Protein AF-A0A5D2QX11-F1 (afdb_monomer_lite)

Sequence (189 aa):
MTAILERHESENLWARFYNWITSIENRLYIKWFGVLMIPTLLIATFVFIIAFIATTPVDIDGICELIFGSLLYENNTIYGAIIPIFVAIGLHFYPIWEATSADEWLYNGGLYELIVLHFLAEHNILMHMFHTLGIVGILGGSLFSAMFGSVLTSSLIRETTENESTKGGYRFNQEEEIYNIVTTHDYFG

pLDDT: mean 86.27, std 12.75, range [41.53, 97.62]

Radius of gyration: 27.14 Å; chains: 1; bounding box: 48×71×67 Å

Secondary structure (DSSP, 8-state):
--SSSSTTS---HHHHHHHHHT-SSSSS--HHHHHHHHHHHHHHHHHHHHHHHHPPPEE-SSSS-EE--SGGGT--TTT---PPPPTTTTTS---TTTSSSHHHHHHTTHHHHHHH------S-GGG-HHHHHHHHHHHHHHHHHHHHHHHHHHTB---S-TTS-GGGG--TT--S-SB-HHHHHHHH-

InterPro domains:
  IPR000484 Photosynthetic reaction centre, L/M [PF00124] (28-120)
  IPR000484 Photosynthetic reaction centre, L/M [PF00124] (121-179)
  IPR036854 Photosystem II protein D1/D2 superfamily [G3DSA:1.20.85.10] (5-156)
  IPR036854 Photosystem II protein D1/D2 superfamily [SSF81483] (12-188)
  IPR055266 Photosystem II protein D1/D2 [PTHR33149] (1-121)

Organism: Gossypium tomentosum (NCBI:txid34277)

Structure (mmCIF, N/CA/C/O backbone):
data_AF-A0A5D2QX11-F1
#
_entry.id   AF-A0A5D2QX11-F1
#
loop_
_atom_site.group_PDB
_atom_site.id
_atom_site.type_symbol
_atom_site.label_atom_id
_atom_site.label_alt_id
_atom_site.label_comp_id
_atom_site.label_asym_id
_atom_site.label_entity_id
_atom_site.label_seq_id
_atom_site.pdbx_PDB_ins_code
_atom_site.Cartn_x
_atom_site.Cartn_y
_atom_site.Cartn_z
_atom_site.occupancy
_atom_site.B_iso_or_equiv
_atom_site.auth_seq_id
_atom_site.auth_comp_id
_atom_site.auth_asym_id
_atom_site.auth_atom_id
_atom_site.pdbx_PDB_model_num
ATOM 1 N N . MET A 1 1 ? -13.869 -44.653 17.740 1.00 45.69 1 MET A N 1
ATOM 2 C CA . MET A 1 1 ? -12.751 -43.762 17.357 1.00 45.69 1 MET A CA 1
ATOM 3 C C . MET A 1 1 ? -12.101 -44.301 16.081 1.00 45.69 1 MET A C 1
ATOM 5 O O . MET A 1 1 ? -10.960 -44.726 16.119 1.00 45.69 1 MET A O 1
ATOM 9 N N . THR A 1 2 ? -12.852 -44.353 14.974 1.00 46.34 2 THR A N 1
ATOM 10 C CA . THR A 1 2 ? -12.400 -44.981 13.707 1.00 46.34 2 THR A CA 1
ATOM 11 C C . THR A 1 2 ? -13.105 -44.442 12.450 1.00 46.34 2 THR A C 1
ATOM 13 O O . THR A 1 2 ? -12.588 -44.631 11.363 1.00 46.34 2 THR A O 1
ATOM 16 N N . ALA A 1 3 ? -14.218 -43.701 12.557 1.00 48.53 3 ALA A N 1
ATOM 17 C CA . ALA A 1 3 ? -14.965 -43.210 11.386 1.00 48.53 3 ALA A CA 1
ATOM 18 C C . ALA A 1 3 ? -14.475 -41.861 10.803 1.00 48.53 3 ALA A C 1
ATOM 20 O O . ALA A 1 3 ? -14.981 -41.421 9.778 1.00 48.53 3 ALA A O 1
ATOM 21 N N . ILE A 1 4 ? -13.514 -41.185 11.448 1.00 53.06 4 ILE A N 1
ATOM 22 C CA . ILE A 1 4 ? -12.998 -39.872 11.001 1.00 53.06 4 ILE A CA 1
ATOM 23 C C . ILE A 1 4 ? -11.770 -40.029 10.082 1.00 53.06 4 ILE A C 1
ATOM 25 O O . ILE A 1 4 ? -11.484 -39.142 9.287 1.00 53.06 4 ILE A O 1
ATOM 29 N N . LEU A 1 5 ? -11.073 -41.173 10.134 1.00 50.16 5 LEU A N 1
ATOM 30 C CA . LEU A 1 5 ? -9.853 -41.412 9.350 1.00 50.16 5 LEU A CA 1
ATOM 31 C C . LEU A 1 5 ? -10.107 -41.913 7.915 1.00 50.16 5 LEU A C 1
ATOM 33 O O . LEU A 1 5 ? -9.215 -41.791 7.087 1.00 50.16 5 LEU A O 1
ATOM 37 N N . GLU A 1 6 ? -11.302 -42.422 7.589 1.00 47.84 6 GLU A N 1
ATOM 38 C CA . GLU A 1 6 ? -11.594 -42.989 6.254 1.00 47.84 6 GLU A CA 1
ATOM 39 C C . GLU A 1 6 ? -12.180 -41.989 5.241 1.00 47.84 6 GLU A C 1
ATOM 41 O O . GLU A 1 6 ? -12.227 -42.275 4.048 1.00 47.84 6 GLU A O 1
ATOM 46 N N . ARG A 1 7 ? -12.584 -40.781 5.657 1.00 47.72 7 ARG A N 1
ATOM 47 C CA . ARG A 1 7 ? -13.112 -39.745 4.742 1.00 47.72 7 ARG A CA 1
ATOM 48 C C . ARG A 1 7 ? -12.035 -38.746 4.311 1.00 47.72 7 ARG A C 1
ATOM 50 O O . ARG A 1 7 ? -12.299 -37.556 4.193 1.00 47.72 7 ARG A O 1
ATOM 57 N N . HIS A 1 8 ? -10.805 -39.215 4.138 1.00 51.34 8 HIS A N 1
ATOM 58 C CA . HIS A 1 8 ? -9.684 -38.378 3.707 1.00 51.34 8 HIS A CA 1
ATOM 59 C C . HIS A 1 8 ? -9.047 -38.864 2.395 1.00 51.34 8 HIS A C 1
ATOM 61 O O . HIS A 1 8 ? -7.974 -38.388 2.021 1.00 51.34 8 HIS A O 1
ATOM 67 N N . GLU A 1 9 ? -9.723 -39.763 1.668 1.00 57.78 9 GLU A N 1
ATOM 68 C CA . GLU A 1 9 ? -9.314 -40.202 0.334 1.00 57.78 9 GLU A CA 1
ATOM 69 C C . GLU A 1 9 ? -10.324 -39.792 -0.755 1.00 57.78 9 GLU A C 1
ATOM 71 O O . GLU A 1 9 ? -11.507 -40.130 -0.722 1.00 57.78 9 GLU A O 1
ATOM 76 N N . SER A 1 10 ? -9.780 -39.083 -1.754 1.00 63.59 10 SER A N 1
ATOM 77 C CA . SER A 1 10 ? -10.340 -38.638 -3.045 1.00 63.59 10 SER A CA 1
ATOM 78 C C . SER A 1 10 ? -10.948 -37.231 -3.180 1.00 63.59 10 SER A C 1
ATOM 80 O O . SER A 1 10 ? -11.603 -36.951 -4.184 1.00 63.59 10 SER A O 1
ATOM 82 N N . GLU A 1 11 ? -10.649 -36.271 -2.295 1.00 68.94 11 GLU A N 1
ATOM 83 C CA . GLU A 1 11 ? -10.778 -34.870 -2.732 1.00 68.94 11 GLU A CA 1
ATOM 84 C C . GLU A 1 11 ? -9.745 -34.584 -3.833 1.00 68.94 11 GLU A C 1
ATOM 86 O O . GLU A 1 11 ? -8.533 -34.691 -3.622 1.00 68.94 11 GLU A O 1
ATOM 91 N N . ASN A 1 12 ? -10.237 -34.233 -5.025 1.00 90.19 12 ASN A N 1
ATOM 92 C CA . ASN A 1 12 ? -9.409 -33.810 -6.152 1.00 90.19 12 ASN A CA 1
ATOM 93 C C . ASN A 1 12 ? -8.467 -32.667 -5.712 1.00 90.19 12 ASN A C 1
ATOM 95 O O . ASN A 1 12 ? -8.838 -31.834 -4.884 1.00 90.19 12 ASN A O 1
ATOM 99 N N . LEU A 1 13 ? -7.265 -32.587 -6.291 1.00 93.69 13 LEU A N 1
ATOM 100 C CA . LEU A 1 13 ? -6.282 -31.530 -6.010 1.00 93.69 13 LEU A CA 1
ATOM 101 C C . LEU A 1 13 ? -6.898 -30.129 -6.095 1.00 93.69 13 LEU A C 1
ATOM 103 O O . LEU A 1 13 ? -6.601 -29.270 -5.270 1.00 93.69 13 LEU A O 1
ATOM 107 N N . TRP A 1 14 ? -7.808 -29.927 -7.048 1.00 93.00 14 TRP A N 1
ATOM 108 C CA . TRP A 1 14 ? -8.543 -28.676 -7.191 1.00 93.00 14 TRP A CA 1
ATOM 109 C C . TRP A 1 14 ? -9.443 -28.355 -5.990 1.00 93.00 14 TRP A C 1
ATOM 111 O O . TRP A 1 14 ? -9.476 -27.213 -5.545 1.00 93.00 14 TRP A O 1
ATOM 121 N N . ALA A 1 15 ? -10.137 -29.351 -5.431 1.00 93.12 15 ALA A N 1
ATOM 122 C CA . ALA A 1 15 ? -10.987 -29.166 -4.254 1.00 93.12 15 ALA A CA 1
ATOM 123 C C . ALA A 1 15 ? -10.148 -28.804 -3.020 1.00 93.12 15 ALA A C 1
ATOM 125 O O . ALA A 1 15 ? -10.483 -27.873 -2.293 1.00 93.12 15 ALA A O 1
ATOM 126 N N . ARG A 1 16 ? -8.990 -29.455 -2.852 1.00 93.94 16 ARG A N 1
ATOM 127 C CA . ARG A 1 16 ? -8.029 -29.125 -1.789 1.00 93.94 16 ARG A CA 1
ATOM 128 C C . ARG A 1 16 ? -7.485 -27.703 -1.929 1.00 93.94 16 ARG A C 1
ATOM 130 O O . ARG A 1 16 ? -7.410 -26.977 -0.943 1.00 93.94 16 ARG A O 1
ATOM 137 N N . PHE A 1 17 ? -7.132 -27.297 -3.149 1.00 94.12 17 PHE A N 1
ATOM 138 C CA . PHE A 1 17 ? -6.666 -25.943 -3.447 1.00 94.12 17 PHE A CA 1
ATOM 139 C C . PHE A 1 17 ? -7.751 -24.888 -3.196 1.00 94.12 17 PHE A C 1
ATOM 141 O O . PHE A 1 17 ? -7.482 -23.883 -2.543 1.00 94.12 17 PHE A O 1
ATOM 148 N N . TYR A 1 18 ? -8.981 -25.144 -3.651 1.00 94.25 18 TYR A N 1
ATOM 149 C CA . TYR A 1 18 ? -10.143 -24.295 -3.394 1.00 94.25 18 TYR A CA 1
ATOM 150 C C . TYR A 1 18 ? -10.366 -24.100 -1.891 1.00 94.25 18 TYR A C 1
ATOM 152 O O . TYR A 1 18 ? -10.363 -22.964 -1.417 1.00 94.25 18 TYR A O 1
ATOM 160 N N . ASN A 1 19 ? -10.467 -25.207 -1.145 1.00 94.69 19 ASN A N 1
ATOM 161 C CA . ASN A 1 19 ? -10.675 -25.201 0.302 1.00 94.69 19 ASN A CA 1
ATOM 162 C C . ASN A 1 19 ? -9.567 -24.416 1.019 1.00 94.69 19 ASN A C 1
ATOM 164 O O . ASN A 1 19 ? -9.851 -23.630 1.922 1.00 94.69 19 ASN A O 1
ATOM 168 N N . TRP A 1 20 ? -8.315 -24.570 0.579 1.00 95.56 20 TRP A N 1
ATOM 169 C CA . TRP A 1 20 ? -7.178 -23.841 1.135 1.00 95.56 20 TRP A CA 1
ATOM 170 C C . TRP A 1 20 ? -7.239 -22.332 0.858 1.00 95.56 20 TRP A C 1
ATOM 172 O O . TRP A 1 20 ? -7.081 -21.537 1.786 1.00 95.56 20 TRP A O 1
ATOM 182 N N . ILE A 1 21 ? -7.520 -21.917 -0.382 1.00 96.12 21 ILE A N 1
ATOM 183 C CA . ILE A 1 21 ? -7.604 -20.495 -0.756 1.00 96.12 21 ILE A CA 1
ATOM 184 C C . ILE A 1 21 ? -8.730 -19.773 -0.016 1.00 96.12 21 ILE A C 1
ATOM 186 O O . ILE A 1 21 ? -8.574 -18.608 0.358 1.00 96.12 21 ILE A O 1
ATOM 190 N N . THR A 1 22 ? -9.871 -20.436 0.178 1.00 95.94 22 THR A N 1
ATOM 191 C CA . THR A 1 22 ? -11.038 -19.840 0.839 1.00 95.94 22 THR A CA 1
ATOM 192 C C . THR A 1 22 ? -11.048 -20.021 2.357 1.00 95.94 22 THR A C 1
ATOM 194 O O . THR A 1 22 ? -11.992 -19.563 2.998 1.00 95.94 22 THR A O 1
ATOM 197 N N . SER A 1 23 ? -10.030 -20.664 2.939 1.00 96.19 23 SER A N 1
ATOM 198 C CA . SER A 1 23 ? -9.966 -20.919 4.380 1.00 96.19 23 SER A CA 1
ATOM 199 C C . SER A 1 23 ? -9.876 -19.625 5.193 1.00 96.19 23 SER A C 1
ATOM 201 O O . SER A 1 23 ? -9.078 -18.731 4.896 1.00 96.19 23 SER A O 1
ATOM 203 N N . ILE A 1 24 ? -10.684 -19.557 6.252 1.00 95.88 24 ILE A N 1
ATOM 204 C CA . ILE A 1 24 ? -10.668 -18.488 7.262 1.00 95.88 24 ILE A CA 1
ATOM 205 C C . ILE A 1 24 ? -9.619 -18.726 8.357 1.00 95.88 24 ILE A C 1
ATOM 207 O O . ILE A 1 24 ? -9.363 -17.836 9.159 1.00 95.88 24 ILE A O 1
ATOM 211 N N . GLU A 1 25 ? -9.013 -19.914 8.394 1.00 97.06 25 GLU A N 1
ATOM 212 C CA . GLU A 1 25 ? -7.997 -20.285 9.388 1.00 97.06 25 GLU A CA 1
ATOM 213 C C . GLU A 1 25 ? -6.584 -19.860 8.964 1.00 97.06 25 GLU A C 1
ATOM 215 O O . GLU A 1 25 ? -5.638 -19.917 9.751 1.00 97.06 25 GLU A O 1
ATOM 220 N N . ASN A 1 26 ? -6.418 -19.407 7.717 1.00 95.81 26 ASN A N 1
ATOM 221 C CA . ASN A 1 26 ? -5.158 -18.839 7.257 1.00 95.81 26 ASN A CA 1
ATOM 222 C C . ASN A 1 26 ? -4.845 -17.550 8.033 1.00 95.81 26 ASN A C 1
ATOM 224 O O . ASN A 1 26 ? -5.684 -16.657 8.135 1.00 95.81 26 ASN A O 1
ATOM 228 N N . ARG A 1 27 ? -3.597 -17.402 8.502 1.00 96.75 27 ARG A N 1
ATOM 229 C CA . ARG A 1 27 ? -3.134 -16.192 9.215 1.00 96.75 27 ARG A CA 1
ATOM 230 C C . ARG A 1 27 ? -3.338 -14.906 8.407 1.00 96.75 27 ARG A C 1
ATOM 232 O O . ARG A 1 27 ? -3.608 -13.857 8.983 1.00 96.75 27 ARG A O 1
ATOM 239 N N . LEU A 1 28 ? -3.161 -14.992 7.089 1.00 95.00 28 LEU A N 1
ATOM 240 C CA . LEU A 1 28 ? -3.489 -13.942 6.132 1.00 95.00 28 LEU A CA 1
ATOM 241 C C . LEU A 1 28 ? -4.516 -14.507 5.158 1.00 95.00 28 LEU A C 1
ATOM 243 O O . LEU A 1 28 ? -4.283 -15.540 4.529 1.00 95.00 28 LEU A O 1
ATOM 247 N N . TYR A 1 29 ? -5.654 -13.834 5.049 1.00 95.69 29 TYR A N 1
ATOM 248 C CA . TYR A 1 29 ? -6.737 -14.267 4.181 1.00 95.69 29 TYR A CA 1
ATOM 249 C C . TYR A 1 29 ? -6.383 -14.041 2.703 1.00 95.69 29 TYR A C 1
ATOM 251 O O . TYR A 1 29 ? -5.899 -12.971 2.339 1.00 95.69 29 TYR A O 1
ATOM 259 N N . ILE A 1 30 ? -6.627 -15.048 1.856 1.00 94.25 30 ILE A N 1
ATOM 260 C CA . ILE A 1 30 ? -6.238 -15.036 0.435 1.00 94.25 30 ILE A CA 1
ATOM 261 C C . ILE A 1 30 ? -7.471 -14.809 -0.447 1.00 94.25 30 ILE A C 1
ATOM 263 O O . ILE A 1 30 ? -7.643 -13.731 -1.018 1.00 94.25 30 ILE A O 1
ATOM 267 N N . LYS A 1 31 ? -8.359 -15.812 -0.547 1.00 93.69 31 LYS A N 1
ATOM 268 C CA . LYS A 1 31 ? -9.483 -15.851 -1.502 1.00 93.69 31 LYS A CA 1
ATOM 269 C C . LYS A 1 31 ? -9.027 -15.667 -2.962 1.00 93.69 31 LYS A C 1
ATOM 271 O O . LYS A 1 31 ? -7.858 -15.473 -3.273 1.00 93.69 31 LYS A O 1
ATOM 276 N N . TRP A 1 32 ? -9.973 -15.697 -3.895 1.00 92.12 32 TRP A N 1
ATOM 277 C CA . TRP A 1 32 ? -9.703 -15.496 -5.321 1.00 92.12 32 TRP A CA 1
ATOM 278 C C . TRP A 1 32 ? -9.084 -14.136 -5.660 1.00 92.12 32 TRP A C 1
ATOM 280 O O . TRP A 1 32 ? -8.285 -14.057 -6.585 1.00 92.12 32 TRP A O 1
ATOM 290 N N . PHE A 1 33 ? -9.390 -13.083 -4.894 1.00 88.75 33 PHE A N 1
ATOM 291 C CA . PHE A 1 33 ? -8.748 -11.780 -5.085 1.00 88.75 33 PHE A CA 1
ATOM 292 C C . PHE A 1 33 ? -7.258 -11.826 -4.718 1.00 88.75 33 PHE A C 1
ATOM 294 O O . PHE A 1 33 ? -6.428 -11.319 -5.468 1.00 88.75 33 PHE A O 1
ATOM 301 N N . GLY A 1 34 ? -6.902 -12.505 -3.621 1.00 86.50 34 GLY A N 1
ATOM 302 C CA . GLY A 1 34 ? -5.518 -12.675 -3.178 1.00 86.50 34 GLY A CA 1
ATOM 303 C C . GLY A 1 34 ? -4.628 -13.390 -4.192 1.00 86.50 34 GLY A C 1
ATOM 304 O O . GLY A 1 34 ? -3.452 -13.061 -4.289 1.00 86.50 34 GLY A O 1
ATOM 305 N N . VAL A 1 35 ? -5.183 -14.305 -4.997 1.00 91.81 35 VAL A N 1
ATOM 306 C CA . VAL A 1 35 ? -4.435 -15.007 -6.061 1.00 91.81 35 VAL A CA 1
ATOM 307 C C . VAL A 1 35 ? -3.848 -14.034 -7.083 1.00 91.81 35 VAL A C 1
ATOM 309 O O . VAL A 1 35 ? -2.744 -14.262 -7.567 1.00 91.81 35 VAL A O 1
ATOM 312 N N . LEU A 1 36 ? -4.564 -12.950 -7.394 1.00 87.25 36 LEU A N 1
ATOM 313 C CA . LEU A 1 36 ? -4.081 -11.899 -8.290 1.00 87.25 36 LEU A CA 1
ATOM 314 C C . LEU A 1 36 ? -3.330 -10.809 -7.529 1.00 87.25 36 LEU A C 1
ATOM 316 O O . LEU A 1 36 ? -2.259 -10.396 -7.955 1.00 87.25 36 LEU A O 1
ATOM 320 N N . MET A 1 37 ? -3.873 -10.376 -6.392 1.00 86.81 37 MET A N 1
ATOM 321 C CA . MET A 1 37 ? -3.329 -9.279 -5.597 1.00 86.81 37 MET A CA 1
ATOM 322 C C . MET A 1 37 ? -1.922 -9.578 -5.062 1.00 86.81 37 MET A C 1
ATOM 324 O O . MET A 1 37 ? -1.073 -8.696 -5.069 1.00 86.81 37 MET A O 1
ATOM 328 N N . ILE A 1 38 ? -1.655 -10.799 -4.583 1.00 90.38 38 ILE A N 1
ATOM 329 C CA . ILE A 1 38 ? -0.361 -11.127 -3.965 1.00 90.38 38 ILE A CA 1
ATOM 330 C C . ILE A 1 38 ? 0.777 -11.034 -4.996 1.00 90.38 38 ILE A C 1
ATOM 332 O O . ILE A 1 38 ? 1.721 -10.288 -4.738 1.00 90.38 38 ILE A O 1
ATOM 336 N N . PRO A 1 39 ? 0.723 -11.705 -6.167 1.00 91.50 39 PRO A N 1
ATOM 337 C CA . PRO A 1 39 ? 1.775 -11.568 -7.171 1.00 91.50 39 PRO A CA 1
ATOM 338 C C . PRO A 1 39 ? 1.934 -10.137 -7.690 1.00 91.50 39 PRO A C 1
ATOM 340 O O . PRO A 1 39 ? 3.065 -9.675 -7.823 1.00 91.50 39 PRO A O 1
ATOM 343 N N . THR A 1 40 ? 0.835 -9.420 -7.956 1.00 84.31 40 THR A N 1
ATOM 344 C CA . THR A 1 40 ? 0.912 -8.064 -8.523 1.00 84.31 40 THR A CA 1
ATOM 345 C C . THR A 1 40 ? 1.499 -7.063 -7.534 1.00 84.31 40 THR A C 1
ATOM 347 O O . THR A 1 40 ? 2.408 -6.323 -7.902 1.00 84.31 40 THR A O 1
ATOM 350 N N . LEU A 1 41 ? 1.066 -7.080 -6.268 1.00 86.88 41 LEU A N 1
ATOM 351 C CA . LEU A 1 41 ? 1.625 -6.203 -5.236 1.00 86.88 41 LEU A CA 1
ATOM 352 C C . LEU A 1 41 ? 3.077 -6.550 -4.913 1.00 86.88 41 LEU A C 1
ATOM 354 O O . LEU A 1 41 ? 3.873 -5.638 -4.698 1.00 86.88 41 LEU A O 1
ATOM 358 N N . LEU A 1 42 ? 3.444 -7.836 -4.891 1.00 90.56 42 LEU A N 1
ATOM 359 C CA . LEU A 1 42 ? 4.836 -8.235 -4.678 1.00 90.56 42 LEU A CA 1
ATOM 360 C C . LEU A 1 42 ? 5.729 -7.709 -5.799 1.00 90.56 42 LEU A C 1
ATOM 362 O O . LEU A 1 42 ? 6.724 -7.054 -5.505 1.00 90.56 42 LEU A O 1
ATOM 366 N N . ILE A 1 43 ? 5.364 -7.940 -7.063 1.00 88.69 43 ILE A N 1
ATOM 367 C CA . ILE A 1 43 ? 6.142 -7.454 -8.210 1.00 88.69 43 ILE A CA 1
ATOM 368 C C . ILE A 1 43 ? 6.233 -5.925 -8.180 1.00 88.69 43 ILE A C 1
ATOM 370 O O . ILE A 1 43 ? 7.339 -5.397 -8.245 1.00 88.69 43 ILE A O 1
ATOM 374 N N . ALA A 1 44 ? 5.113 -5.218 -7.996 1.00 85.94 44 ALA A N 1
ATOM 375 C CA . ALA A 1 44 ? 5.104 -3.757 -7.916 1.00 85.94 44 ALA A CA 1
ATOM 376 C C . ALA A 1 44 ? 5.998 -3.236 -6.778 1.00 85.94 44 ALA A C 1
ATOM 378 O O . ALA A 1 44 ? 6.772 -2.306 -6.980 1.00 85.94 44 ALA A O 1
ATOM 379 N N . THR A 1 45 ? 5.959 -3.872 -5.603 1.00 89.31 45 THR A N 1
ATOM 380 C CA . THR A 1 45 ? 6.785 -3.487 -4.447 1.00 89.31 45 THR A CA 1
ATOM 381 C C . THR A 1 45 ? 8.269 -3.744 -4.702 1.00 89.31 45 THR A C 1
ATOM 383 O O . THR A 1 45 ? 9.094 -2.873 -4.441 1.00 89.31 45 THR A O 1
ATOM 386 N N . PHE A 1 46 ? 8.632 -4.918 -5.229 1.00 92.19 46 PHE A N 1
ATOM 387 C CA . PHE A 1 46 ? 10.026 -5.241 -5.542 1.00 92.19 46 PHE A CA 1
ATOM 388 C C . PHE A 1 46 ? 10.595 -4.298 -6.597 1.00 92.19 46 PHE A C 1
ATOM 390 O O . PHE A 1 46 ? 11.687 -3.760 -6.414 1.00 92.19 46 PHE A O 1
ATOM 397 N N . VAL A 1 47 ? 9.842 -4.072 -7.673 1.00 89.88 47 VAL A N 1
ATOM 398 C CA . VAL A 1 47 ? 10.260 -3.182 -8.752 1.00 89.88 47 VAL A CA 1
ATOM 399 C C . VAL A 1 47 ? 10.360 -1.742 -8.252 1.00 89.88 47 VAL A C 1
ATOM 401 O O . VAL A 1 47 ? 11.368 -1.099 -8.522 1.00 89.88 47 VAL A O 1
ATOM 404 N N . PHE A 1 48 ? 9.409 -1.268 -7.439 1.00 91.19 48 PHE A N 1
ATOM 405 C CA . PHE A 1 48 ? 9.476 0.054 -6.809 1.00 91.19 48 PHE A CA 1
ATOM 406 C C . PHE A 1 48 ? 10.737 0.227 -5.954 1.00 91.19 48 PHE A C 1
ATOM 408 O O . PHE A 1 48 ? 11.450 1.212 -6.113 1.00 91.19 48 PHE A O 1
ATOM 415 N N . ILE A 1 49 ? 11.047 -0.734 -5.076 1.00 93.81 49 ILE A N 1
ATOM 416 C CA . ILE A 1 49 ? 12.219 -0.656 -4.189 1.00 93.81 49 ILE A CA 1
ATOM 417 C C . ILE A 1 49 ? 13.514 -0.605 -5.004 1.00 93.81 49 ILE A C 1
ATOM 419 O O . ILE A 1 49 ? 14.369 0.242 -4.750 1.00 93.81 49 ILE A O 1
ATOM 423 N N . ILE A 1 50 ? 13.665 -1.495 -5.990 1.00 92.38 50 ILE A N 1
ATOM 424 C CA . ILE A 1 50 ? 14.872 -1.547 -6.826 1.00 92.38 50 ILE A CA 1
ATOM 425 C C . ILE A 1 50 ? 15.000 -0.266 -7.653 1.00 92.38 50 ILE A C 1
ATOM 427 O O . ILE A 1 50 ? 16.076 0.327 -7.688 1.00 92.38 50 ILE A O 1
ATOM 431 N N . ALA A 1 51 ? 13.907 0.189 -8.268 1.00 89.44 51 ALA A N 1
ATOM 432 C CA . ALA A 1 51 ? 13.880 1.407 -9.065 1.00 89.44 51 ALA A CA 1
ATOM 433 C C . ALA A 1 51 ? 14.258 2.635 -8.227 1.00 89.44 51 ALA A C 1
ATOM 435 O O . ALA A 1 51 ? 15.146 3.394 -8.604 1.00 89.44 51 ALA A O 1
ATOM 436 N N . PHE A 1 52 ? 13.649 2.792 -7.052 1.00 93.62 52 PHE A N 1
ATOM 437 C CA . PHE A 1 52 ? 13.914 3.915 -6.156 1.00 93.62 52 PHE A CA 1
ATOM 438 C C . PHE A 1 52 ? 15.375 3.965 -5.688 1.00 93.62 52 PHE A C 1
ATOM 440 O O . PHE A 1 52 ? 15.948 5.040 -5.521 1.00 93.62 52 PHE A O 1
ATOM 447 N N . ILE A 1 53 ? 16.009 2.805 -5.495 1.00 95.00 53 ILE A N 1
ATOM 448 C CA . ILE A 1 53 ? 17.409 2.735 -5.069 1.00 95.00 53 ILE A CA 1
ATOM 449 C C . ILE A 1 53 ? 18.361 2.949 -6.247 1.00 95.00 53 ILE A C 1
ATOM 451 O O . ILE A 1 53 ? 19.314 3.711 -6.111 1.00 95.00 53 ILE A O 1
ATOM 455 N N . ALA A 1 54 ? 18.125 2.280 -7.377 1.00 92.69 54 ALA A N 1
ATOM 456 C CA . ALA A 1 54 ? 19.159 2.038 -8.381 1.00 92.69 54 ALA A CA 1
ATOM 457 C C . ALA A 1 54 ? 18.741 2.285 -9.839 1.00 92.69 54 ALA A C 1
ATOM 459 O O . ALA A 1 54 ? 19.510 1.938 -10.733 1.00 92.69 54 ALA A O 1
ATOM 460 N N . THR A 1 55 ? 17.562 2.856 -10.117 1.00 88.31 55 THR A N 1
ATOM 461 C CA . THR A 1 55 ? 17.194 3.135 -11.515 1.00 88.31 55 THR A CA 1
ATOM 462 C C . THR A 1 55 ? 18.164 4.118 -12.154 1.00 88.31 55 THR A C 1
ATOM 464 O O . THR A 1 55 ? 18.623 5.058 -11.494 1.00 88.31 55 THR A O 1
ATOM 467 N N . THR A 1 56 ? 18.442 3.901 -13.439 1.00 88.88 56 THR A N 1
ATOM 468 C CA . THR A 1 56 ? 19.161 4.842 -14.296 1.00 88.88 56 THR A CA 1
ATOM 469 C C . THR A 1 56 ? 18.366 6.137 -14.463 1.00 88.88 56 THR A C 1
ATOM 471 O O . THR A 1 56 ? 17.152 6.146 -14.234 1.00 88.88 56 THR A O 1
ATOM 474 N N . PRO A 1 57 ? 19.023 7.234 -14.870 1.00 89.81 57 PRO A N 1
ATOM 475 C CA . PRO A 1 57 ? 18.333 8.467 -15.214 1.00 89.81 57 PRO A CA 1
ATOM 476 C C . PRO A 1 57 ? 17.396 8.233 -16.402 1.00 89.81 57 PRO A C 1
ATOM 478 O O . PRO A 1 57 ? 17.714 7.437 -17.289 1.00 89.81 57 PRO A O 1
ATOM 481 N N . VAL A 1 58 ? 16.264 8.927 -16.405 1.00 88.44 58 VAL A N 1
ATOM 482 C CA . VAL A 1 58 ? 15.191 8.767 -17.398 1.00 88.44 58 VAL A CA 1
ATOM 483 C C . VAL A 1 58 ? 15.029 10.072 -18.168 1.00 88.44 58 VAL A C 1
ATOM 485 O O . VAL A 1 58 ? 15.045 11.140 -17.551 1.00 88.44 58 VAL A O 1
ATOM 488 N N . ASP A 1 59 ? 14.880 9.996 -19.490 1.00 86.88 59 ASP A N 1
ATOM 489 C CA . ASP A 1 59 ? 14.409 11.131 -20.294 1.00 86.88 59 ASP A CA 1
ATOM 490 C C . ASP A 1 59 ? 12.882 11.118 -20.239 1.00 86.88 59 ASP A C 1
ATOM 492 O O . ASP A 1 59 ? 12.256 10.157 -20.680 1.00 86.88 59 ASP A O 1
ATOM 496 N N . ILE A 1 60 ? 12.280 12.133 -19.622 1.00 83.56 60 ILE A N 1
ATOM 497 C CA . ILE A 1 60 ? 10.820 12.223 -19.495 1.00 83.56 60 ILE A CA 1
ATOM 498 C C . ILE A 1 60 ? 10.203 12.960 -20.687 1.00 83.56 60 ILE A C 1
ATOM 500 O O . ILE A 1 60 ? 9.157 12.552 -21.182 1.00 83.56 60 ILE A O 1
ATOM 504 N N . ASP A 1 61 ? 10.856 14.008 -21.188 1.00 81.62 61 ASP A N 1
ATOM 505 C CA . ASP A 1 61 ? 10.244 14.977 -22.103 1.00 81.62 61 ASP A CA 1
ATOM 506 C C . ASP A 1 61 ? 10.559 14.713 -23.583 1.00 81.62 61 ASP A C 1
ATOM 508 O O . ASP A 1 61 ? 9.957 15.337 -24.459 1.00 81.62 61 ASP A O 1
ATOM 512 N N . GLY A 1 62 ? 11.479 13.801 -23.914 1.00 79.38 62 GLY A N 1
ATOM 513 C CA . GLY A 1 62 ? 11.828 13.566 -25.324 1.00 79.38 62 GLY A CA 1
ATOM 514 C C . GLY A 1 62 ? 12.758 14.581 -25.927 1.00 79.38 62 GLY A C 1
ATOM 515 O O . GLY A 1 62 ? 12.843 14.688 -27.150 1.00 79.38 62 GLY A O 1
ATOM 516 N N . ILE A 1 63 ? 13.483 15.292 -25.072 1.00 83.25 63 ILE A N 1
ATOM 517 C CA . ILE A 1 63 ? 14.423 16.335 -25.470 1.00 83.25 63 ILE A CA 1
ATOM 518 C C . ILE A 1 63 ? 15.875 15.969 -25.144 1.00 83.25 63 ILE A C 1
ATOM 520 O O . ILE A 1 63 ? 16.750 16.830 -25.232 1.00 83.25 63 ILE A O 1
ATOM 524 N N . CYS A 1 64 ? 16.145 14.698 -24.818 1.00 81.75 64 CYS A N 1
ATOM 525 C CA . CYS A 1 64 ? 17.455 14.182 -24.425 1.00 81.75 64 CYS A CA 1
ATOM 526 C C . CYS A 1 64 ? 17.996 14.814 -23.129 1.00 81.75 64 CYS A C 1
ATOM 528 O O . CYS A 1 64 ? 19.214 14.936 -22.963 1.00 81.75 64 CYS A O 1
ATOM 530 N N . GLU A 1 65 ? 17.111 15.206 -22.209 1.00 85.38 65 GLU A N 1
ATOM 531 C CA . GLU A 1 65 ? 17.472 15.699 -20.878 1.00 85.38 65 GLU A CA 1
ATOM 532 C C . GLU A 1 65 ? 17.151 14.636 -19.825 1.00 85.38 65 GLU A C 1
ATOM 534 O O . GLU A 1 65 ? 16.017 14.186 -19.685 1.00 85.38 65 GLU A O 1
ATOM 539 N N . LEU A 1 66 ? 18.177 14.207 -19.090 1.00 86.38 66 LEU A N 1
ATOM 540 C CA . LEU A 1 66 ? 18.069 13.114 -18.131 1.00 86.38 66 LEU A CA 1
ATOM 541 C C . LEU A 1 66 ? 17.722 13.623 -16.736 1.00 86.38 66 LEU A C 1
ATOM 543 O O . LEU A 1 66 ? 18.445 14.446 -16.171 1.00 86.38 66 LEU A O 1
ATOM 547 N N . ILE A 1 67 ? 16.685 13.040 -16.138 1.00 88.31 67 ILE A N 1
ATOM 548 C CA . ILE A 1 67 ? 16.308 13.298 -14.750 1.00 88.31 67 ILE A CA 1
ATOM 549 C C . ILE A 1 67 ? 16.779 12.145 -13.867 1.00 88.31 67 ILE A C 1
ATOM 551 O O . ILE A 1 67 ? 16.455 10.973 -14.081 1.00 88.31 67 ILE A O 1
ATOM 555 N N . PHE A 1 68 ? 17.546 12.489 -12.836 1.00 91.38 68 PHE A N 1
ATOM 556 C CA . PHE A 1 68 ? 18.026 11.552 -11.828 1.00 91.38 68 PHE A CA 1
ATOM 557 C C . PHE A 1 68 ? 16.958 11.364 -10.753 1.00 91.38 68 PHE A C 1
ATOM 559 O O . PHE A 1 68 ? 16.649 12.300 -10.020 1.00 91.38 68 PHE A O 1
ATOM 566 N N . GLY A 1 69 ? 16.412 10.152 -10.637 1.00 89.00 69 GLY A N 1
ATOM 567 C CA . GLY A 1 69 ? 15.372 9.835 -9.651 1.00 89.00 69 GLY A CA 1
ATOM 568 C C . GLY A 1 69 ? 15.822 8.950 -8.485 1.00 89.00 69 GLY A C 1
ATOM 569 O O . GLY A 1 69 ? 15.208 8.980 -7.422 1.00 89.00 69 GLY A O 1
ATOM 570 N N . SER A 1 70 ? 16.896 8.169 -8.632 1.00 93.88 70 SER A N 1
ATOM 571 C CA . SER A 1 70 ? 17.251 7.144 -7.638 1.00 93.88 70 SER A CA 1
ATOM 572 C C . SER A 1 70 ? 18.257 7.609 -6.583 1.00 93.88 70 SER A C 1
ATOM 574 O O . SER A 1 70 ? 18.966 8.600 -6.768 1.00 93.88 70 SER A O 1
ATOM 576 N N . LEU A 1 71 ? 18.326 6.876 -5.466 1.00 94.31 71 LEU A N 1
ATOM 577 C CA . LEU A 1 71 ? 19.241 7.159 -4.352 1.00 94.31 71 LEU A CA 1
ATOM 578 C C . LEU A 1 71 ? 20.722 7.000 -4.728 1.00 94.31 71 LEU A C 1
ATOM 580 O O . LEU A 1 71 ? 21.562 7.745 -4.228 1.00 94.31 71 LEU A O 1
ATOM 584 N N . LEU A 1 72 ? 21.062 6.040 -5.598 1.00 94.62 72 LEU A N 1
ATOM 585 C CA . LEU A 1 72 ? 22.442 5.857 -6.066 1.00 94.62 72 LEU A CA 1
ATOM 586 C C . LEU A 1 72 ? 22.939 7.029 -6.921 1.00 94.62 72 LEU A C 1
ATOM 588 O O . LEU A 1 72 ? 24.146 7.240 -7.000 1.00 94.62 72 LEU A O 1
ATOM 592 N N . TYR A 1 73 ? 22.027 7.814 -7.497 1.00 92.50 73 TYR A N 1
ATOM 593 C CA . TYR A 1 73 ? 22.336 9.076 -8.169 1.00 92.50 73 TYR A CA 1
ATOM 594 C C . TYR A 1 73 ? 22.148 10.291 -7.246 1.00 92.50 73 TYR A C 1
ATOM 596 O O . TYR A 1 73 ? 21.667 11.336 -7.668 1.00 92.50 73 TYR A O 1
ATOM 604 N N . GLU A 1 74 ? 22.539 10.142 -5.977 1.00 93.19 74 GLU A N 1
ATOM 605 C CA . GLU A 1 74 ? 22.661 11.219 -4.979 1.00 93.19 74 GLU A CA 1
ATOM 606 C C . GLU A 1 74 ? 21.351 11.904 -4.550 1.00 93.19 74 GLU A C 1
ATOM 608 O O . GLU A 1 74 ? 21.373 12.937 -3.876 1.00 93.19 74 GLU A O 1
ATOM 613 N N . ASN A 1 75 ? 20.195 11.302 -4.835 1.00 95.38 75 ASN A N 1
ATOM 614 C CA . ASN A 1 75 ? 18.936 11.754 -4.251 1.00 95.38 75 ASN A CA 1
ATOM 615 C C . ASN A 1 75 ? 18.773 11.280 -2.799 1.00 95.38 75 ASN A C 1
ATOM 617 O O . ASN A 1 75 ? 19.265 10.229 -2.392 1.00 95.38 75 ASN A O 1
ATOM 621 N N . ASN A 1 76 ? 18.019 12.045 -2.007 1.00 94.44 76 ASN A N 1
ATOM 622 C CA . ASN A 1 76 ? 17.570 11.640 -0.670 1.00 94.44 76 ASN A CA 1
ATOM 623 C C . ASN A 1 76 ? 16.107 11.156 -0.707 1.00 94.44 76 ASN A C 1
ATOM 625 O O . ASN A 1 76 ? 15.470 11.190 -1.752 1.00 94.44 76 ASN A O 1
ATOM 629 N N . THR A 1 77 ? 15.532 10.741 0.425 1.00 93.75 77 THR A N 1
ATOM 630 C CA . THR A 1 77 ? 14.146 10.225 0.472 1.00 93.75 77 THR A CA 1
ATOM 631 C C . THR A 1 77 ? 13.076 11.237 0.032 1.00 93.75 77 THR A C 1
ATOM 633 O O . THR A 1 77 ? 11.993 10.821 -0.358 1.00 93.75 77 THR A O 1
ATOM 636 N N . ILE A 1 78 ? 13.351 12.544 0.106 1.00 93.31 78 ILE A N 1
ATOM 637 C CA . ILE A 1 78 ? 12.399 13.599 -0.280 1.00 93.31 78 ILE A CA 1
ATOM 638 C C . ILE A 1 78 ? 12.454 13.858 -1.791 1.00 93.31 78 ILE A C 1
ATOM 640 O O . ILE A 1 78 ? 11.410 14.045 -2.406 1.00 93.31 78 ILE A O 1
ATOM 644 N N . TYR A 1 79 ? 13.656 13.882 -2.377 1.00 90.19 79 TYR A N 1
ATOM 645 C CA . TYR A 1 79 ? 13.859 14.163 -3.806 1.00 90.19 79 TYR A CA 1
ATOM 646 C C . TYR A 1 79 ? 13.884 12.911 -4.686 1.00 90.19 79 TYR A C 1
ATOM 648 O O . TYR A 1 79 ? 13.685 13.010 -5.892 1.00 90.19 79 TYR A O 1
ATOM 656 N N . GLY A 1 80 ? 14.124 11.740 -4.098 1.00 91.44 80 GLY A N 1
ATOM 657 C CA . GLY A 1 80 ? 14.093 10.473 -4.809 1.00 91.44 80 GLY A CA 1
ATOM 658 C C . GLY A 1 80 ? 12.694 10.195 -5.349 1.00 91.44 80 GLY A C 1
ATOM 659 O O . GLY A 1 80 ? 11.698 10.366 -4.645 1.00 91.44 80 GLY A O 1
ATOM 660 N N . ALA A 1 81 ? 12.617 9.757 -6.598 1.00 89.88 81 ALA A N 1
ATOM 661 C CA . ALA A 1 81 ? 11.374 9.458 -7.286 1.00 89.88 81 ALA A CA 1
ATOM 662 C C . ALA A 1 81 ? 11.605 8.435 -8.402 1.00 89.88 81 ALA A C 1
ATOM 664 O O . ALA A 1 81 ? 12.692 8.323 -8.965 1.00 89.88 81 ALA A O 1
ATOM 665 N N . ILE A 1 82 ? 10.551 7.706 -8.759 1.00 89.44 82 ILE A N 1
ATOM 666 C CA . ILE A 1 82 ? 10.527 6.936 -10.003 1.00 89.44 82 ILE A CA 1
ATOM 667 C C . ILE A 1 82 ? 10.005 7.877 -11.081 1.00 89.44 82 ILE A C 1
ATOM 669 O O . ILE A 1 82 ? 8.864 8.334 -11.000 1.00 89.44 82 ILE A O 1
ATOM 673 N N . ILE A 1 83 ? 10.865 8.199 -12.043 1.00 88.31 83 ILE A N 1
ATOM 674 C CA . ILE A 1 83 ? 10.562 9.177 -13.086 1.00 88.31 83 ILE A CA 1
ATOM 675 C C . ILE A 1 83 ? 9.513 8.594 -14.053 1.00 88.31 83 ILE A C 1
ATOM 677 O O . ILE A 1 83 ? 9.662 7.433 -14.445 1.00 88.31 83 ILE A O 1
ATOM 681 N N . PRO A 1 84 ? 8.457 9.358 -14.406 1.00 83.94 84 PRO A N 1
ATOM 682 C CA . PRO A 1 84 ? 7.434 8.948 -15.363 1.00 83.94 84 PRO A CA 1
ATOM 683 C C . PRO A 1 84 ? 7.956 8.531 -16.737 1.00 83.94 84 PRO A C 1
ATOM 685 O O . PRO A 1 84 ? 9.090 8.825 -17.105 1.00 83.94 84 PRO A O 1
ATOM 688 N N . ILE A 1 85 ? 7.090 7.845 -17.487 1.00 79.19 85 ILE A N 1
ATOM 689 C CA . ILE A 1 85 ? 7.399 7.381 -18.838 1.00 79.19 85 ILE A CA 1
ATOM 690 C C . ILE A 1 85 ? 7.607 8.552 -19.803 1.00 79.19 85 ILE A C 1
ATOM 692 O O . ILE A 1 85 ? 6.984 9.607 -19.673 1.00 79.19 85 ILE A O 1
ATOM 696 N N . PHE A 1 86 ? 8.459 8.311 -20.791 1.00 73.31 86 PHE A N 1
ATOM 697 C CA . PHE A 1 86 ? 8.728 9.192 -21.914 1.00 73.31 86 PHE A CA 1
ATOM 698 C C . PHE A 1 86 ? 7.451 9.730 -22.577 1.00 73.31 86 PHE A C 1
ATOM 700 O O . PHE A 1 86 ? 6.621 8.959 -23.068 1.00 73.31 86 PHE A O 1
ATOM 707 N N . VAL A 1 87 ? 7.321 11.054 -22.693 1.00 70.25 87 VAL A N 1
ATOM 708 C CA . VAL A 1 87 ? 6.171 11.725 -23.325 1.00 70.25 87 VAL A CA 1
ATOM 709 C C . VAL A 1 87 ? 5.947 11.249 -24.765 1.00 70.25 87 VAL A C 1
ATOM 711 O O . VAL A 1 87 ? 4.799 11.169 -25.203 1.00 70.25 87 VAL A O 1
ATOM 714 N N . ALA A 1 88 ? 7.001 10.865 -25.498 1.00 68.00 88 ALA A N 1
ATOM 715 C CA . ALA A 1 88 ? 6.847 10.361 -26.865 1.00 68.00 88 ALA A CA 1
ATOM 716 C C . ALA A 1 88 ? 6.294 8.922 -26.946 1.00 68.00 88 ALA A C 1
ATOM 718 O O . ALA A 1 88 ? 5.779 8.542 -27.997 1.00 68.00 88 ALA A O 1
ATOM 719 N N . ILE A 1 89 ? 6.351 8.137 -25.860 1.00 71.88 89 ILE A N 1
ATOM 720 C CA . ILE A 1 89 ? 5.590 6.879 -25.740 1.00 71.88 89 ILE A CA 1
ATOM 721 C C . ILE A 1 89 ? 4.108 7.191 -25.475 1.00 71.88 89 ILE A C 1
ATOM 723 O O . ILE A 1 89 ? 3.219 6.479 -25.945 1.00 71.88 89 ILE A O 1
ATOM 727 N N . GLY A 1 90 ? 3.809 8.300 -24.795 1.00 74.00 90 GLY A N 1
ATOM 728 C CA . GLY A 1 90 ? 2.443 8.772 -24.585 1.00 74.00 90 GLY A CA 1
ATOM 729 C C . GLY A 1 90 ? 1.598 7.764 -23.798 1.00 74.00 90 GLY A C 1
ATOM 730 O O . GLY A 1 90 ? 1.927 7.429 -22.668 1.00 74.00 90 GLY A O 1
ATOM 731 N N . LEU A 1 91 ? 0.491 7.297 -24.390 1.00 75.44 91 LEU A N 1
ATOM 732 C CA . LEU A 1 91 ? -0.407 6.283 -23.805 1.00 75.44 91 LEU A CA 1
ATOM 733 C C . LEU A 1 91 ? -0.207 4.881 -24.408 1.00 75.44 91 LEU A C 1
ATOM 735 O O . LEU A 1 91 ? -1.062 4.007 -24.235 1.00 75.44 91 LEU A O 1
ATOM 739 N N . HIS A 1 92 ? 0.863 4.670 -25.178 1.00 81.06 92 HIS A N 1
ATOM 740 C CA . HIS A 1 92 ? 1.165 3.348 -25.710 1.00 81.06 92 HIS A CA 1
ATOM 741 C C . HIS A 1 92 ? 1.607 2.418 -24.586 1.00 81.06 92 HIS A C 1
ATOM 743 O O . HIS A 1 92 ? 2.382 2.805 -23.721 1.00 81.06 92 HIS A O 1
ATOM 749 N N . PHE A 1 93 ? 1.114 1.182 -24.635 1.00 79.06 93 PHE A N 1
ATOM 750 C CA . PHE A 1 93 ? 1.535 0.151 -23.701 1.00 79.06 93 PHE A CA 1
ATOM 751 C C . PHE A 1 93 ? 2.998 -0.217 -23.975 1.00 79.06 93 PHE A C 1
ATOM 753 O O . PHE A 1 93 ? 3.278 -0.745 -25.053 1.00 79.06 93 PHE A O 1
ATOM 760 N N . TYR A 1 94 ? 3.909 0.045 -23.030 1.00 85.44 94 TYR A N 1
ATOM 761 C CA . TYR A 1 94 ? 5.356 -0.159 -23.195 1.00 85.44 94 TYR A CA 1
ATOM 762 C C . TYR A 1 94 ? 5.923 -1.204 -22.212 1.00 85.44 94 TYR A C 1
ATOM 764 O O . TYR A 1 94 ? 6.684 -0.908 -21.277 1.00 85.44 94 TYR A O 1
ATOM 772 N N . PRO A 1 95 ? 5.561 -2.486 -22.404 1.00 85.69 95 PRO A N 1
ATOM 773 C CA . PRO A 1 95 ? 6.103 -3.575 -21.612 1.00 85.69 95 PRO A CA 1
ATOM 774 C C . PRO A 1 95 ? 7.576 -3.825 -21.953 1.00 85.69 95 PRO A C 1
ATOM 776 O O . PRO A 1 95 ? 8.064 -3.463 -23.019 1.00 85.69 95 PRO A O 1
ATOM 779 N N . ILE A 1 96 ? 8.281 -4.542 -21.075 1.00 87.00 96 ILE A N 1
ATOM 780 C CA . ILE A 1 96 ? 9.720 -4.820 -21.230 1.00 87.00 96 ILE A CA 1
ATOM 781 C C . ILE A 1 96 ? 10.100 -5.469 -22.574 1.00 87.00 96 ILE A C 1
ATOM 783 O O . ILE A 1 96 ? 11.216 -5.287 -23.043 1.00 87.00 96 ILE A O 1
ATOM 787 N N . TRP A 1 97 ? 9.189 -6.221 -23.200 1.00 89.19 97 TRP A N 1
ATOM 788 C CA . TRP A 1 97 ? 9.425 -6.888 -24.487 1.00 89.19 97 TRP A CA 1
ATOM 789 C C . TRP A 1 97 ? 9.183 -6.000 -25.715 1.00 89.19 97 TRP A C 1
ATOM 791 O O . TRP A 1 97 ? 9.408 -6.464 -26.830 1.00 89.19 97 TRP A O 1
ATOM 801 N N . GLU A 1 98 ? 8.714 -4.767 -25.527 1.00 87.31 98 GLU A N 1
ATOM 802 C CA . GLU A 1 98 ? 8.570 -3.785 -26.608 1.00 87.31 98 GLU A CA 1
ATOM 803 C C . GLU A 1 98 ? 9.887 -3.040 -26.876 1.00 87.31 98 GLU A C 1
ATOM 805 O O . GLU A 1 98 ? 10.143 -2.602 -27.994 1.00 87.31 98 GLU A O 1
ATOM 810 N N . ALA A 1 99 ? 10.756 -2.940 -25.866 1.00 87.56 99 ALA A N 1
ATOM 811 C CA . ALA A 1 99 ? 12.079 -2.344 -26.003 1.00 87.56 99 ALA A CA 1
ATOM 812 C C . ALA A 1 99 ? 13.069 -3.302 -26.686 1.00 87.56 99 ALA A C 1
ATOM 814 O O . ALA A 1 99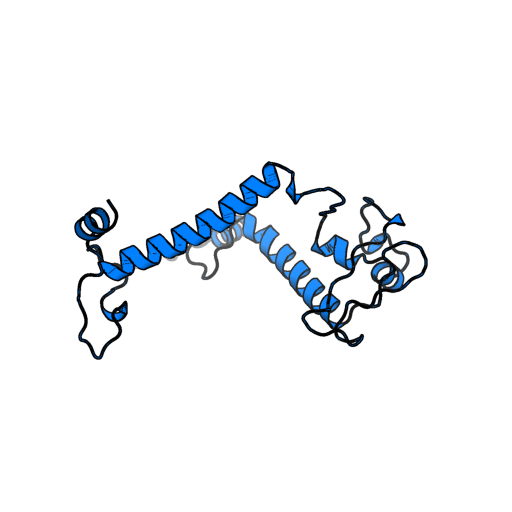 ? 13.023 -4.521 -26.498 1.00 87.56 99 ALA A O 1
ATOM 815 N N . THR A 1 100 ? 14.044 -2.755 -27.416 1.00 89.88 100 THR A N 1
ATOM 816 C CA . THR A 1 100 ? 15.132 -3.548 -28.014 1.00 89.88 100 THR A CA 1
ATOM 817 C C . THR A 1 100 ? 16.140 -4.049 -26.978 1.00 89.88 100 THR A C 1
ATOM 819 O O . THR A 1 100 ? 16.839 -5.035 -27.224 1.00 89.88 100 THR A O 1
ATOM 822 N N . SER A 1 101 ? 16.215 -3.406 -25.808 1.00 92.12 101 SER A N 1
ATOM 823 C CA . SER A 1 101 ? 17.052 -3.829 -24.682 1.00 92.12 101 SER A CA 1
ATOM 824 C C . SER A 1 101 ? 16.487 -3.375 -23.333 1.00 92.12 101 SER A C 1
ATOM 826 O O . SER A 1 101 ? 15.667 -2.461 -23.260 1.00 92.12 101 SER A O 1
ATOM 828 N N . ALA A 1 102 ? 16.967 -3.987 -22.245 1.00 87.31 102 ALA A N 1
ATOM 829 C CA . ALA A 1 102 ? 16.615 -3.559 -20.891 1.00 87.31 102 ALA A CA 1
ATOM 830 C C . ALA A 1 102 ? 17.088 -2.124 -20.593 1.00 87.31 102 ALA A C 1
ATOM 832 O O . ALA A 1 102 ? 16.383 -1.390 -19.909 1.00 87.31 102 ALA A O 1
ATOM 833 N N . ASP A 1 103 ? 18.235 -1.712 -21.142 1.00 88.12 103 ASP A N 1
ATOM 834 C CA . ASP A 1 103 ? 18.777 -0.363 -20.951 1.00 88.12 103 ASP A CA 1
ATOM 835 C C . ASP A 1 103 ? 17.887 0.699 -21.613 1.00 88.12 103 ASP A C 1
ATOM 837 O O . ASP A 1 103 ? 17.590 1.721 -21.000 1.00 88.12 103 ASP A O 1
ATOM 841 N N . GLU A 1 104 ? 17.389 0.434 -22.826 1.00 86.88 104 GLU A N 1
ATOM 842 C CA . GLU A 1 104 ? 16.411 1.304 -23.498 1.00 86.88 104 GLU A CA 1
ATOM 843 C C . GLU A 1 104 ? 15.096 1.384 -22.710 1.00 86.88 104 GLU A C 1
ATOM 845 O O . GLU A 1 104 ? 14.525 2.461 -22.538 1.00 86.88 104 GLU A O 1
ATOM 850 N N . TRP A 1 105 ? 14.613 0.249 -22.201 1.00 88.75 105 TRP A N 1
ATOM 851 C CA . TRP A 1 105 ? 13.382 0.211 -21.413 1.00 88.75 105 TRP A CA 1
ATOM 852 C C . TRP A 1 105 ? 13.484 1.048 -20.130 1.00 88.75 105 TRP A C 1
ATOM 854 O O . TRP A 1 105 ? 12.546 1.771 -19.783 1.00 88.75 105 TRP A O 1
ATOM 864 N N . LEU A 1 106 ? 14.634 0.985 -19.449 1.00 85.25 106 LEU A N 1
ATOM 865 C CA . LEU A 1 106 ? 14.923 1.801 -18.271 1.00 85.25 106 LEU A CA 1
ATOM 866 C C . LEU A 1 106 ? 15.063 3.285 -18.626 1.00 85.25 106 LEU A C 1
ATOM 868 O O . LEU A 1 106 ? 14.475 4.118 -17.942 1.00 85.25 106 LEU A O 1
ATOM 872 N N . TYR A 1 107 ? 15.785 3.608 -19.703 1.00 84.62 107 TYR A N 1
ATOM 873 C CA . TYR A 1 107 ? 15.992 4.979 -20.183 1.00 84.62 107 TYR A CA 1
ATOM 874 C C . TYR A 1 107 ? 14.674 5.700 -20.497 1.00 84.62 107 TYR A C 1
ATOM 876 O O . TYR A 1 107 ? 14.528 6.879 -20.184 1.00 84.62 107 TYR A O 1
ATOM 884 N N . ASN A 1 108 ? 13.700 4.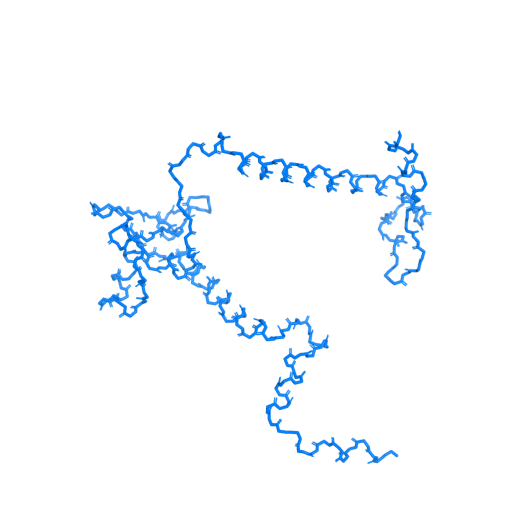973 -21.050 1.00 86.06 108 ASN A N 1
ATOM 885 C CA . ASN A 1 108 ? 12.391 5.507 -21.426 1.00 86.06 108 ASN A CA 1
ATOM 886 C C . ASN A 1 108 ? 11.368 5.533 -20.269 1.00 86.06 108 ASN A C 1
ATOM 888 O O . ASN A 1 108 ? 10.214 5.892 -20.490 1.00 86.06 108 ASN A O 1
ATOM 892 N N . GLY A 1 109 ? 11.742 5.130 -19.048 1.00 82.81 109 GLY A N 1
ATOM 893 C CA . GLY A 1 109 ? 10.848 5.179 -17.883 1.00 82.81 109 GLY A CA 1
ATOM 894 C C . GLY A 1 109 ? 9.829 4.035 -17.802 1.00 82.81 109 GLY A C 1
ATOM 895 O O . GLY A 1 109 ? 8.805 4.163 -17.129 1.00 82.81 109 GLY A O 1
ATOM 896 N N . GLY A 1 110 ? 10.099 2.883 -18.430 1.00 82.81 110 GLY A N 1
ATOM 897 C CA . GLY A 1 110 ? 9.185 1.730 -18.446 1.00 82.81 110 GLY A CA 1
ATOM 898 C C . GLY A 1 110 ? 8.838 1.153 -17.060 1.00 82.81 110 GLY A C 1
ATOM 899 O O . GLY A 1 110 ? 7.775 0.559 -16.870 1.00 82.81 110 GLY A O 1
ATOM 900 N N . LEU A 1 111 ? 9.686 1.392 -16.050 1.00 83.19 111 LEU A N 1
ATOM 901 C CA . LEU A 1 111 ? 9.412 1.040 -14.649 1.00 83.19 111 LEU A CA 1
ATOM 902 C C . LEU A 1 111 ? 8.199 1.786 -14.079 1.00 83.19 111 LEU A C 1
ATOM 904 O O . LEU A 1 111 ? 7.478 1.230 -13.252 1.00 83.19 111 LEU A O 1
ATOM 908 N N . TYR A 1 112 ? 7.962 3.026 -14.508 1.00 83.50 112 TYR A N 1
ATOM 909 C CA . TYR A 1 112 ? 6.830 3.816 -14.037 1.00 83.50 112 TYR A CA 1
ATOM 910 C C . TYR A 1 112 ? 5.502 3.260 -14.547 1.00 83.50 112 TYR A C 1
ATOM 912 O O . TYR A 1 112 ? 4.559 3.124 -13.769 1.00 83.50 112 TYR A O 1
ATOM 920 N N . GLU A 1 113 ? 5.425 2.880 -15.824 1.00 79.38 113 GLU A N 1
ATOM 921 C CA . GLU A 1 113 ? 4.213 2.280 -16.389 1.00 79.38 113 GLU A CA 1
ATOM 922 C C . GLU A 1 113 ? 3.892 0.931 -15.736 1.00 79.38 113 GLU A C 1
ATOM 924 O O . GLU A 1 113 ? 2.734 0.665 -15.411 1.00 79.38 113 GLU A O 1
ATOM 929 N N . LEU A 1 114 ? 4.922 0.123 -15.452 1.00 76.50 114 LEU A N 1
ATOM 930 C CA . LEU A 1 114 ? 4.769 -1.147 -14.741 1.00 76.50 114 LEU A CA 1
ATOM 931 C C . LEU A 1 114 ? 4.174 -0.964 -13.335 1.00 76.50 114 LEU A C 1
ATOM 933 O O . LEU A 1 114 ? 3.450 -1.840 -12.860 1.00 76.50 114 LEU A O 1
ATOM 937 N N . ILE A 1 115 ? 4.472 0.155 -12.670 1.00 75.00 115 ILE A N 1
ATOM 938 C CA . ILE A 1 115 ? 4.026 0.425 -11.299 1.00 75.00 115 ILE A CA 1
ATOM 939 C C . ILE A 1 115 ? 2.681 1.163 -11.261 1.00 75.00 115 ILE A C 1
ATOM 941 O O . ILE A 1 115 ? 1.857 0.851 -10.402 1.00 75.00 115 ILE A O 1
ATOM 945 N N . VAL A 1 116 ? 2.460 2.167 -12.117 1.00 73.06 116 VAL A N 1
ATOM 946 C CA . VAL A 1 116 ? 1.512 3.246 -11.785 1.00 73.06 116 VAL A CA 1
ATOM 947 C C . VAL A 1 116 ? 0.225 3.268 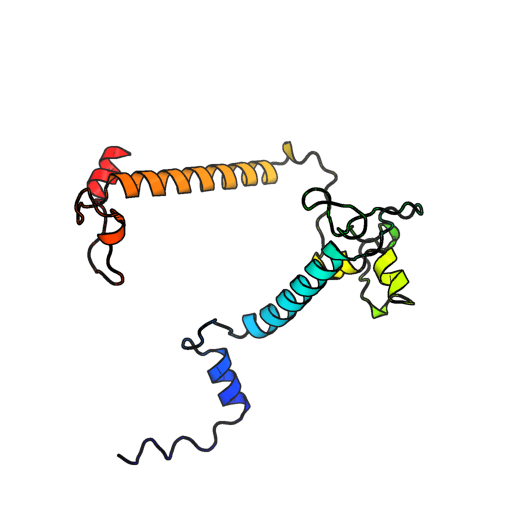-12.600 1.00 73.06 116 VAL A C 1
ATOM 949 O O . VAL A 1 116 ? -0.794 3.596 -12.011 1.00 73.06 116 VAL A O 1
ATOM 952 N N . LEU A 1 117 ? 0.205 2.956 -13.899 1.00 57.19 117 LEU A N 1
ATOM 953 C CA . LEU A 1 117 ? -0.973 3.203 -14.758 1.00 57.19 117 LEU A CA 1
ATOM 954 C C . LEU A 1 117 ? -1.783 4.478 -14.373 1.00 57.19 117 LEU A C 1
ATOM 956 O O . LEU A 1 117 ? -2.924 4.420 -13.928 1.00 57.19 117 LEU A O 1
ATOM 960 N N . HIS A 1 118 ? -1.138 5.621 -14.627 1.00 41.53 118 HIS A N 1
ATOM 961 C CA . HIS A 1 118 ? -1.662 6.960 -14.951 1.00 41.53 118 HIS A CA 1
ATOM 962 C C . HIS A 1 118 ? -2.459 7.803 -13.933 1.00 41.53 118 HIS A C 1
ATOM 964 O O . HIS A 1 118 ? -3.622 7.550 -13.621 1.00 41.53 118 HIS A O 1
ATOM 970 N N . PHE A 1 119 ? -1.886 8.982 -13.647 1.00 42.69 119 PHE A N 1
ATOM 971 C CA . PHE A 1 119 ? -2.614 10.246 -13.482 1.00 42.69 119 PHE A CA 1
ATOM 972 C C . PHE A 1 119 ? -1.777 11.411 -14.054 1.00 42.69 119 PHE A C 1
ATOM 974 O O . PHE A 1 119 ? -0.576 11.468 -13.809 1.00 42.69 119 PHE A O 1
ATOM 981 N N . LEU A 1 120 ? -2.397 12.336 -14.798 1.00 44.94 120 LEU A N 1
ATOM 982 C CA . LEU A 1 120 ? -1.766 13.546 -15.354 1.00 44.94 120 LEU A CA 1
ATOM 983 C C . LEU A 1 120 ? -2.658 14.760 -15.045 1.00 44.94 120 LEU A C 1
ATOM 985 O O . LEU A 1 120 ? -3.883 14.652 -15.130 1.00 44.94 120 LEU A O 1
ATOM 989 N N . ALA A 1 121 ? -2.073 15.903 -14.675 1.00 52.41 121 ALA A N 1
ATOM 990 C CA . ALA A 1 121 ? -2.825 17.100 -14.296 1.00 52.41 121 ALA A CA 1
ATOM 991 C C . ALA A 1 121 ? -2.218 18.384 -14.883 1.00 52.41 121 ALA A C 1
ATOM 993 O O . ALA A 1 121 ? -1.144 18.810 -14.474 1.00 52.41 121 ALA A O 1
ATOM 994 N N . GLU A 1 122 ? -2.971 19.047 -15.764 1.00 53.09 122 GLU A N 1
ATOM 995 C CA . GLU A 1 122 ? -2.698 20.400 -16.280 1.00 53.09 122 GLU A CA 1
ATOM 996 C C . GLU A 1 122 ? -3.948 21.292 -16.157 1.00 53.09 122 GLU A C 1
ATOM 998 O O . GLU A 1 122 ? -4.404 21.936 -17.105 1.00 53.09 122 GLU A O 1
ATOM 1003 N N . HIS A 1 123 ? -4.586 21.295 -14.985 1.00 64.56 123 HIS A N 1
ATOM 1004 C CA . HIS A 1 123 ? -5.844 22.018 -14.784 1.00 64.56 123 HIS A CA 1
ATOM 1005 C C . HIS A 1 123 ? -5.814 22.867 -13.513 1.00 64.56 123 HIS A C 1
ATOM 1007 O O . HIS A 1 123 ? -5.166 22.506 -12.532 1.00 64.56 123 HIS A O 1
ATOM 1013 N N . ASN A 1 124 ? -6.555 23.984 -13.517 1.00 77.00 124 ASN A N 1
ATOM 1014 C CA . ASN A 1 124 ? -6.781 24.863 -12.361 1.00 77.00 124 ASN A CA 1
ATOM 1015 C C . ASN A 1 124 ? -7.647 24.157 -11.295 1.00 77.00 124 ASN A C 1
ATOM 1017 O O . ASN A 1 124 ? -8.803 24.506 -11.047 1.00 77.00 124 ASN A O 1
ATOM 1021 N N . ILE A 1 125 ? -7.082 23.101 -10.712 1.00 79.12 125 ILE A N 1
ATOM 1022 C CA . ILE A 1 125 ? -7.775 22.083 -9.926 1.00 79.12 125 ILE A CA 1
ATOM 1023 C C . ILE A 1 125 ? -8.387 22.653 -8.647 1.00 79.12 125 ILE A C 1
ATOM 1025 O O . ILE A 1 125 ? -9.412 22.161 -8.184 1.00 79.12 125 ILE A O 1
ATOM 1029 N N . LEU A 1 126 ? -7.828 23.746 -8.119 1.00 80.00 126 LEU A N 1
ATOM 1030 C CA . LEU A 1 126 ? -8.332 24.398 -6.914 1.00 80.00 126 LEU A CA 1
ATOM 1031 C C . LEU A 1 126 ? -9.759 24.940 -7.090 1.00 80.00 126 LEU A C 1
ATOM 1033 O O . LEU A 1 126 ? -10.528 24.945 -6.133 1.00 80.00 126 LEU A O 1
ATOM 1037 N N . MET A 1 127 ? -10.124 25.341 -8.311 1.00 79.81 127 MET A N 1
ATOM 1038 C CA . MET A 1 127 ? -11.458 25.864 -8.632 1.00 79.81 127 MET A CA 1
ATOM 1039 C C . MET A 1 127 ? -12.444 24.766 -9.052 1.00 79.81 127 MET A C 1
ATOM 1041 O O . MET A 1 127 ? -13.606 25.050 -9.344 1.00 79.81 127 MET A O 1
ATOM 1045 N N . HIS A 1 128 ? -11.999 23.509 -9.113 1.00 83.12 128 HIS A N 1
ATOM 1046 C CA . HIS A 1 128 ? -12.819 22.399 -9.565 1.00 83.12 128 HIS A CA 1
ATOM 1047 C C . HIS A 1 128 ? -13.620 21.797 -8.407 1.00 83.12 128 HIS A C 1
ATOM 1049 O O . HIS A 1 128 ? -13.060 21.320 -7.419 1.00 83.12 128 HIS A O 1
ATOM 1055 N N . MET A 1 129 ? -14.946 21.753 -8.558 1.00 88.88 129 MET A N 1
ATOM 1056 C CA . MET A 1 129 ? -15.876 21.307 -7.514 1.00 88.88 129 MET A CA 1
ATOM 1057 C C . MET A 1 129 ? -15.524 19.929 -6.932 1.00 88.88 129 MET A C 1
ATOM 1059 O O . MET A 1 129 ? -15.601 19.746 -5.720 1.00 88.88 129 MET A O 1
ATOM 1063 N N . PHE A 1 130 ? -15.099 18.967 -7.760 1.00 88.69 130 PHE A N 1
ATOM 1064 C CA . PHE A 1 130 ? -14.737 17.630 -7.270 1.00 88.69 130 PHE A CA 1
ATOM 1065 C C . PHE A 1 130 ? -13.474 17.631 -6.396 1.00 88.69 130 PHE A C 1
ATOM 1067 O O . PHE A 1 130 ? -13.386 16.844 -5.457 1.00 88.69 130 PHE A O 1
ATOM 1074 N N . HIS A 1 131 ? -12.531 18.545 -6.638 1.00 85.94 131 HIS A N 1
ATOM 1075 C CA . HIS A 1 131 ? -11.353 18.701 -5.785 1.00 85.94 131 HIS A CA 1
ATOM 1076 C C . HIS A 1 131 ? -11.726 19.349 -4.446 1.00 85.94 131 HIS A C 1
ATOM 1078 O O . HIS A 1 131 ? -11.334 18.853 -3.392 1.00 85.94 131 HIS A O 1
ATOM 1084 N N . THR A 1 132 ? -12.560 20.395 -4.461 1.00 89.88 132 THR A N 1
ATOM 1085 C CA . THR A 1 132 ? -13.082 21.011 -3.229 1.00 89.88 132 THR A CA 1
ATOM 1086 C C . THR A 1 132 ? -13.898 20.018 -2.400 1.00 89.88 132 THR A C 1
ATOM 1088 O O . THR A 1 132 ? -13.739 19.967 -1.183 1.00 89.88 132 THR A O 1
ATOM 1091 N N . LEU A 1 133 ? -14.721 19.180 -3.040 1.00 92.62 133 LEU A N 1
ATOM 1092 C CA . LEU A 1 133 ? -15.459 18.116 -2.358 1.00 92.62 133 LEU A CA 1
ATOM 1093 C C . LEU A 1 133 ? -14.511 17.082 -1.730 1.00 92.62 133 LEU A C 1
ATOM 1095 O O . LEU A 1 133 ? -14.735 16.663 -0.597 1.00 92.62 133 LEU A O 1
ATOM 1099 N N . GLY A 1 134 ? -13.425 16.724 -2.424 1.00 91.56 134 GLY A N 1
ATOM 1100 C CA . GLY A 1 134 ? -12.361 15.880 -1.877 1.00 91.56 134 GLY A CA 1
ATOM 1101 C C . GLY A 1 134 ? -11.699 16.489 -0.636 1.00 91.56 134 GLY A C 1
ATOM 1102 O O . GLY A 1 134 ? -11.557 15.807 0.378 1.00 91.56 134 GLY A O 1
ATOM 1103 N N . ILE A 1 135 ? -11.373 17.787 -0.670 1.00 91.19 135 ILE A N 1
ATOM 1104 C CA . ILE A 1 135 ? -10.821 18.517 0.485 1.00 91.19 135 ILE A CA 1
ATOM 1105 C C . ILE A 1 135 ? -11.798 18.490 1.664 1.00 91.19 135 ILE A C 1
ATOM 1107 O O . ILE A 1 135 ? -11.396 18.169 2.781 1.00 91.19 135 ILE A O 1
ATOM 1111 N N . VAL A 1 136 ? -13.079 18.791 1.428 1.00 95.25 136 VAL A N 1
ATOM 1112 C CA . VAL A 1 136 ? -14.119 18.731 2.469 1.00 95.25 136 VAL A CA 1
ATOM 1113 C C . VAL A 1 136 ? -14.232 17.318 3.044 1.00 95.25 136 VAL A C 1
ATOM 1115 O O . VAL A 1 136 ? -14.365 17.173 4.255 1.00 95.25 136 VAL A O 1
ATOM 1118 N N . GLY A 1 137 ? -14.113 16.278 2.216 1.00 95.88 137 GLY A N 1
ATOM 1119 C CA . GLY A 1 137 ? -14.104 14.886 2.665 1.00 95.88 137 GLY A CA 1
ATOM 1120 C C . GLY A 1 137 ? -12.913 14.546 3.568 1.00 95.88 137 GLY A C 1
ATOM 1121 O O . GLY A 1 137 ? -13.103 13.957 4.628 1.00 95.88 137 GLY A O 1
ATOM 1122 N N . ILE A 1 138 ? -11.693 14.951 3.198 1.00 96.75 138 ILE A N 1
ATOM 1123 C CA . ILE A 1 138 ? -10.476 14.688 3.988 1.00 96.75 138 ILE A CA 1
ATOM 1124 C C . ILE A 1 138 ? -10.476 15.497 5.295 1.00 96.75 138 ILE A C 1
ATOM 1126 O O . ILE A 1 138 ? -10.209 14.951 6.369 1.00 96.75 138 ILE A O 1
ATOM 1130 N N . LEU A 1 139 ? -10.799 16.792 5.232 1.00 95.88 139 LEU A N 1
ATOM 1131 C CA . LEU A 1 139 ? -10.866 17.652 6.416 1.00 95.88 139 LEU A CA 1
ATOM 1132 C C . LEU A 1 139 ? -12.021 17.251 7.338 1.00 95.88 139 LEU A C 1
ATOM 1134 O O . LEU A 1 139 ? -11.830 17.149 8.544 1.00 95.88 139 LEU A O 1
ATOM 1138 N N . GLY A 1 140 ? -13.197 16.958 6.786 1.00 97.00 140 GLY A N 1
ATOM 1139 C CA . GLY A 1 140 ? -14.340 16.465 7.550 1.00 97.00 140 GLY A CA 1
ATOM 1140 C C . GLY A 1 140 ? -14.056 15.103 8.177 1.00 97.00 140 GLY A C 1
ATOM 1141 O O . GLY A 1 140 ? -14.279 14.920 9.367 1.00 97.00 140 GLY A O 1
ATOM 1142 N N . GLY A 1 141 ? -13.498 14.159 7.415 1.00 97.31 141 GLY A N 1
ATOM 1143 C CA . GLY A 1 141 ? -13.137 12.832 7.914 1.00 97.31 141 GLY A CA 1
ATOM 1144 C C . GLY A 1 141 ? -12.086 12.879 9.024 1.00 97.31 141 GLY A C 1
ATOM 1145 O O . GLY A 1 141 ? -12.254 12.222 10.048 1.00 97.31 141 GLY A O 1
ATOM 1146 N N . SER A 1 142 ? -11.036 13.694 8.872 1.00 97.62 142 SER A N 1
ATOM 1147 C CA . SER A 1 142 ? -10.029 13.877 9.930 1.00 97.62 142 SER A CA 1
ATOM 1148 C C . SER A 1 142 ? -10.609 14.560 11.172 1.00 97.62 142 SER A C 1
ATOM 1150 O O . SER A 1 142 ? -10.358 14.101 12.288 1.00 97.62 142 SER A O 1
ATOM 1152 N N . LEU A 1 143 ? -11.448 15.586 10.994 1.00 97.50 143 LEU A N 1
ATOM 1153 C CA . LEU A 1 143 ? -12.162 16.248 12.085 1.00 97.50 143 LEU A CA 1
ATOM 1154 C C . LEU A 1 143 ? -13.068 15.269 12.842 1.00 97.50 143 LEU A C 1
ATOM 1156 O O . LEU A 1 143 ? -12.978 15.184 14.063 1.00 97.50 143 LEU A O 1
ATOM 1160 N N . PHE A 1 144 ? -13.904 14.502 12.139 1.00 96.56 144 PHE A N 1
ATOM 1161 C CA . PHE A 1 144 ? -14.796 13.522 12.758 1.00 96.56 144 PHE A CA 1
ATOM 1162 C C . PHE A 1 144 ? -14.032 12.365 13.399 1.00 96.56 144 PHE A C 1
ATOM 1164 O O . PHE A 1 144 ? -14.428 11.912 14.467 1.00 96.56 144 PHE A O 1
ATOM 1171 N N . SER A 1 145 ? -12.909 11.926 12.824 1.00 97.62 145 SER A N 1
ATOM 1172 C CA . SER A 1 145 ? -12.039 10.929 13.457 1.00 97.62 145 SER A CA 1
ATOM 1173 C C . SER A 1 145 ? -11.471 11.439 14.784 1.00 97.62 145 SER A C 1
ATOM 1175 O O . SER A 1 145 ? -11.447 10.693 15.763 1.00 97.62 145 SER A O 1
ATOM 1177 N N . ALA A 1 146 ? -11.020 12.696 14.832 1.00 97.19 146 ALA A N 1
ATOM 1178 C CA . ALA A 1 146 ? -10.507 13.307 16.054 1.00 97.19 146 ALA A CA 1
ATOM 1179 C C . ALA A 1 146 ? -11.622 13.539 17.086 1.00 97.19 146 ALA A C 1
ATOM 1181 O O . ALA A 1 146 ? -11.447 13.207 18.255 1.00 97.19 146 ALA A O 1
ATOM 1182 N N . MET A 1 147 ? -12.773 14.055 16.646 1.00 96.06 147 MET A N 1
ATOM 1183 C CA . MET A 1 147 ? -13.948 14.311 17.483 1.00 96.06 147 MET A CA 1
ATOM 1184 C C . MET A 1 147 ? -14.507 13.021 18.088 1.00 96.06 147 MET A C 1
ATOM 1186 O O . MET A 1 147 ? -14.762 12.955 19.283 1.00 96.06 147 MET A O 1
ATOM 1190 N N . PHE A 1 148 ? -14.667 11.971 17.284 1.00 95.06 148 PHE A N 1
ATOM 1191 C CA . PHE A 1 148 ? -15.151 10.684 17.773 1.00 95.06 148 PHE A CA 1
ATOM 1192 C C . PHE A 1 148 ? -14.172 10.079 18.784 1.00 95.06 148 PHE A C 1
ATOM 1194 O O . PHE A 1 148 ? -14.576 9.663 19.867 1.00 95.06 148 PHE A O 1
ATOM 1201 N N . GLY A 1 149 ? -12.869 10.108 18.478 1.00 94.56 149 GLY A N 1
ATOM 1202 C CA . GLY A 1 149 ? -11.837 9.652 19.405 1.00 94.56 149 GLY A CA 1
ATOM 1203 C C . GLY A 1 149 ? -11.826 10.427 20.728 1.00 94.56 149 GLY A C 1
ATOM 1204 O O . GLY A 1 149 ? -11.722 9.810 21.789 1.00 94.56 149 GLY A O 1
ATOM 1205 N N . SER A 1 150 ? -11.958 11.757 20.696 1.00 95.62 150 SER A N 1
ATOM 1206 C CA . SER A 1 150 ? -11.926 12.590 21.906 1.00 95.62 150 SER A CA 1
ATOM 1207 C C . SER A 1 150 ? -13.161 12.395 22.779 1.00 95.62 150 SER A C 1
ATOM 1209 O O . SER A 1 150 ? -13.031 12.211 23.990 1.00 95.62 150 SER A O 1
ATOM 1211 N N . VAL A 1 151 ? -14.345 12.373 22.168 1.00 94.06 151 VAL A N 1
ATOM 1212 C CA . VAL A 1 151 ? -15.613 12.231 22.880 1.00 94.06 151 VAL A CA 1
ATOM 1213 C C . VAL A 1 151 ? -15.718 10.847 23.525 1.00 94.06 151 VAL A C 1
ATOM 1215 O O . VAL A 1 151 ? -15.990 10.774 24.722 1.00 94.06 151 VAL A O 1
ATOM 1218 N N . LEU A 1 152 ? -15.385 9.765 22.807 1.00 93.31 152 LEU A N 1
ATOM 1219 C CA . LEU A 1 152 ? -15.329 8.425 23.406 1.00 93.31 152 LEU A CA 1
ATOM 1220 C C . LEU A 1 152 ? -14.329 8.340 24.563 1.00 93.31 152 LEU A C 1
ATOM 1222 O O . LEU A 1 152 ? -14.617 7.743 25.595 1.00 93.31 152 LEU A O 1
ATOM 1226 N N . THR A 1 153 ? -13.151 8.951 24.410 1.00 93.50 153 THR A N 1
ATOM 1227 C CA . THR A 1 153 ? -12.118 8.913 25.456 1.00 93.50 153 THR A CA 1
ATOM 1228 C C . THR A 1 153 ? -12.552 9.678 26.712 1.00 93.50 153 THR A C 1
ATOM 1230 O O . THR A 1 153 ? -12.189 9.285 27.819 1.00 93.50 153 THR A O 1
ATOM 1233 N N . SER A 1 154 ? -13.348 10.744 26.568 1.00 93.06 154 SER A N 1
ATOM 1234 C CA . SER A 1 154 ? -13.851 11.542 27.698 1.00 93.06 154 SER A CA 1
ATOM 1235 C C . SER A 1 154 ? -14.932 10.856 28.540 1.00 93.06 154 SER A C 1
ATOM 1237 O O . SER A 1 154 ? -15.129 11.238 29.692 1.00 93.06 154 SER A O 1
ATOM 1239 N N . SER A 1 155 ? -15.612 9.843 27.998 1.00 94.81 155 SER A N 1
ATOM 1240 C CA . SER A 1 155 ? -16.742 9.160 28.640 1.00 94.81 155 SER A CA 1
ATOM 1241 C C . SER A 1 155 ? -16.458 7.699 29.002 1.00 94.81 155 SER A C 1
ATOM 1243 O O . SER A 1 155 ? -17.392 6.959 29.321 1.00 94.81 155 SER A O 1
ATOM 1245 N N . LEU A 1 156 ? -15.184 7.283 28.974 1.00 95.44 156 LEU A N 1
ATOM 1246 C CA . LEU A 1 156 ? -14.756 5.948 29.396 1.00 95.44 156 LEU A CA 1
ATOM 1247 C C . LEU A 1 156 ? -15.182 5.657 30.839 1.00 95.44 156 LEU A C 1
ATOM 1249 O O . LEU A 1 156 ? -15.005 6.479 31.743 1.00 95.44 156 LEU A O 1
ATOM 1253 N N . ILE A 1 157 ? -15.700 4.451 31.059 1.00 94.38 157 ILE A N 1
ATOM 1254 C CA . ILE A 1 157 ? -16.023 3.962 32.398 1.00 94.38 157 ILE A CA 1
ATOM 1255 C C . ILE A 1 157 ? -14.709 3.637 33.121 1.00 94.38 157 ILE A C 1
ATOM 1257 O O . ILE A 1 157 ? -13.796 3.028 32.559 1.00 94.38 157 ILE A O 1
ATOM 1261 N N . ARG A 1 158 ? -14.567 4.101 34.369 1.00 92.69 158 ARG A N 1
ATOM 1262 C CA . ARG A 1 158 ? -13.322 3.936 35.129 1.00 92.69 158 ARG A CA 1
ATOM 1263 C C . ARG A 1 158 ? -13.205 2.519 35.692 1.00 92.69 158 ARG A C 1
ATOM 1265 O O . ARG A 1 158 ? -13.760 2.239 36.748 1.00 92.69 158 ARG A O 1
ATOM 1272 N N . GLU A 1 159 ? -12.377 1.706 35.044 1.00 92.62 159 GLU A N 1
ATOM 1273 C CA . GLU A 1 159 ? -12.081 0.314 35.431 1.00 92.62 159 GLU A CA 1
ATOM 1274 C C . GLU A 1 159 ? -10.654 0.100 35.976 1.00 92.62 159 GLU A C 1
ATOM 1276 O O . GLU A 1 159 ? -10.328 -0.971 36.484 1.00 92.62 159 GLU A O 1
ATOM 1281 N N . THR A 1 160 ? -9.775 1.104 35.880 1.00 94.56 160 THR A N 1
ATOM 1282 C CA . THR A 1 160 ? -8.368 1.006 36.314 1.00 94.56 160 THR A CA 1
ATOM 1283 C C . THR A 1 160 ? -8.022 2.006 37.410 1.00 94.56 160 THR A C 1
ATOM 1285 O O . THR A 1 160 ? -8.733 2.988 37.649 1.00 94.56 160 THR A O 1
ATOM 1288 N N . THR A 1 161 ? -6.893 1.765 38.075 1.00 94.44 161 THR A N 1
ATOM 1289 C CA . THR A 1 161 ? -6.306 2.719 39.023 1.00 94.44 161 THR A CA 1
ATOM 1290 C C . THR A 1 161 ? -5.521 3.820 38.300 1.00 94.44 161 THR A C 1
ATOM 1292 O O . THR A 1 161 ? -5.205 3.701 37.119 1.00 94.44 161 THR A O 1
ATOM 1295 N N . GLU A 1 162 ? -5.185 4.902 39.008 1.00 93.25 162 GLU A N 1
ATOM 1296 C CA . GLU A 1 162 ? -4.431 6.044 38.453 1.00 93.25 162 GLU A CA 1
ATOM 1297 C C . GLU A 1 162 ? -2.997 5.684 38.026 1.00 93.25 162 GLU A C 1
ATOM 1299 O O . GLU A 1 162 ? -2.406 6.369 37.195 1.00 93.25 162 GLU A O 1
ATOM 1304 N N . ASN A 1 163 ? -2.444 4.596 38.574 1.00 95.12 163 ASN A N 1
ATOM 1305 C CA . ASN A 1 163 ? -1.085 4.132 38.283 1.00 95.12 163 ASN A CA 1
ATOM 1306 C C . ASN A 1 163 ? -1.021 3.166 37.089 1.00 95.12 163 ASN A C 1
ATOM 1308 O O . ASN A 1 163 ? 0.056 2.684 36.738 1.00 95.12 163 ASN A O 1
ATOM 1312 N N . GLU A 1 164 ? -2.162 2.860 36.475 1.00 94.62 164 GLU A N 1
ATOM 1313 C CA . GLU A 1 164 ? -2.290 1.925 35.363 1.00 94.62 164 GLU A CA 1
ATOM 1314 C C . GLU A 1 164 ? -2.874 2.638 34.139 1.00 94.62 164 GLU A C 1
ATOM 1316 O O . GLU A 1 164 ? -3.586 3.636 34.242 1.00 94.62 164 GLU A O 1
ATOM 1321 N N . SER A 1 165 ? -2.578 2.132 32.940 1.00 95.19 165 SER A N 1
ATOM 1322 C CA . SER A 1 165 ? -3.184 2.681 31.726 1.00 95.19 165 SER A CA 1
ATOM 1323 C C . SER A 1 165 ? -4.679 2.386 31.702 1.00 95.19 165 SER A C 1
ATOM 1325 O O . SER A 1 165 ? -5.080 1.235 31.860 1.00 95.19 165 SER A O 1
ATOM 1327 N N . THR A 1 166 ? -5.483 3.388 31.351 1.00 90.75 166 THR A N 1
ATOM 1328 C CA . THR A 1 166 ? -6.932 3.242 31.130 1.00 90.75 166 THR A CA 1
ATOM 1329 C C . THR A 1 166 ? -7.282 2.161 30.104 1.00 90.75 166 THR A C 1
ATOM 1331 O O . THR A 1 166 ? -8.336 1.540 30.194 1.00 90.7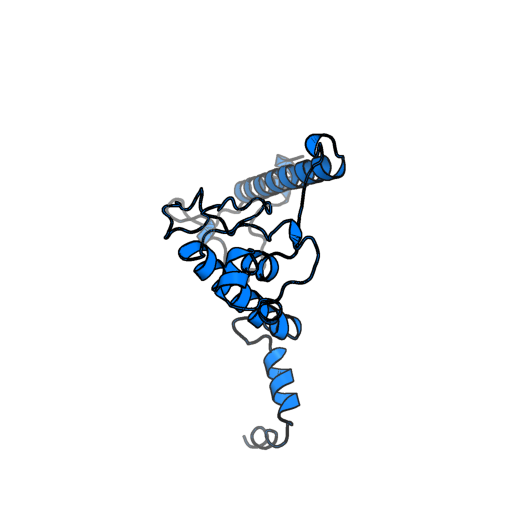5 166 THR A O 1
ATOM 1334 N N . LYS A 1 167 ? -6.373 1.853 29.165 1.00 92.69 167 LYS A N 1
ATOM 1335 C CA . LYS A 1 167 ? -6.543 0.760 28.191 1.00 92.69 167 LYS A CA 1
ATOM 1336 C C . LYS A 1 167 ? -6.607 -0.624 28.839 1.00 92.69 167 LYS A C 1
ATOM 1338 O O . LYS A 1 167 ? -7.205 -1.521 28.257 1.00 92.69 167 LYS A O 1
ATOM 1343 N N . GLY A 1 168 ? -6.011 -0.800 30.020 1.00 91.12 168 GLY A N 1
ATOM 1344 C CA . GLY A 1 168 ? -6.078 -2.052 30.778 1.00 91.12 168 GLY A CA 1
ATOM 1345 C C . GLY A 1 168 ? -7.485 -2.385 31.281 1.00 91.12 168 GLY A C 1
ATOM 1346 O O . GLY A 1 168 ? -7.750 -3.541 31.597 1.00 91.12 168 GLY A O 1
ATOM 1347 N N . GLY A 1 169 ? -8.385 -1.396 31.309 1.00 90.56 169 GLY A N 1
ATOM 1348 C CA . GLY A 1 169 ? -9.792 -1.580 31.658 1.00 90.56 169 GLY A CA 1
ATOM 1349 C C . GLY A 1 169 ? -10.609 -2.277 30.568 1.00 90.56 169 GLY A C 1
ATOM 1350 O O . GLY A 1 169 ? -11.642 -2.863 30.866 1.00 90.56 169 GLY A O 1
ATOM 1351 N N . TYR A 1 170 ? -10.145 -2.270 29.313 1.00 95.56 170 TYR A N 1
ATOM 1352 C CA . TYR 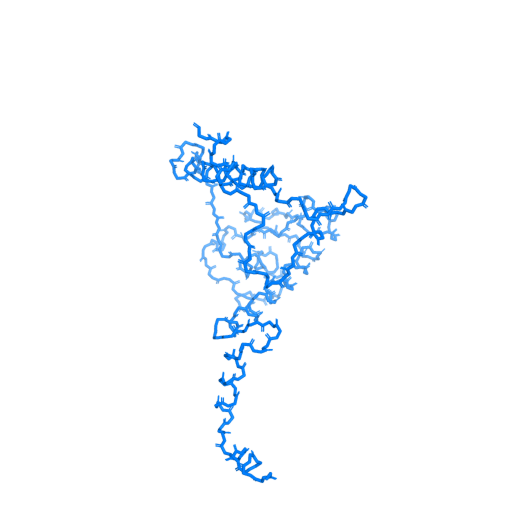A 1 170 ? -10.797 -2.994 28.221 1.00 95.56 170 TYR A CA 1
ATOM 1353 C C . TYR A 1 170 ? -10.343 -4.456 28.180 1.00 95.56 170 TYR A C 1
ATOM 1355 O O . TYR A 1 170 ? -9.145 -4.749 28.127 1.00 95.56 170 TYR A O 1
ATOM 1363 N N . ARG A 1 171 ? -11.301 -5.385 28.102 1.00 94.25 171 ARG A N 1
ATOM 1364 C CA . ARG A 1 171 ? -11.042 -6.809 27.864 1.00 94.25 171 ARG A CA 1
ATOM 1365 C C . ARG A 1 171 ? -11.565 -7.228 26.496 1.00 94.25 171 ARG A C 1
ATOM 1367 O O . ARG A 1 171 ? -12.704 -6.954 26.137 1.00 94.25 171 ARG A O 1
ATOM 1374 N N . PHE A 1 172 ? -10.730 -7.924 25.726 1.00 95.50 172 PHE A N 1
ATOM 1375 C CA . PHE A 1 172 ? -11.139 -8.465 24.430 1.00 95.50 172 PHE A CA 1
ATOM 1376 C C . PHE A 1 172 ? -12.281 -9.482 24.609 1.00 95.50 172 PHE A C 1
ATOM 1378 O O . PHE A 1 172 ? -12.175 -10.358 25.466 1.00 95.50 172 PHE A O 1
ATOM 1385 N N . ASN A 1 173 ? -13.335 -9.372 23.792 1.00 94.25 173 ASN A N 1
ATOM 1386 C CA . ASN A 1 173 ? -14.590 -10.141 23.874 1.00 94.25 173 ASN A CA 1
ATOM 1387 C C . ASN A 1 173 ? -15.473 -9.878 25.111 1.00 94.25 173 ASN A C 1
ATOM 1389 O O . ASN A 1 173 ? -16.252 -10.751 25.489 1.00 94.25 173 ASN A O 1
ATOM 1393 N N . GLN A 1 174 ? -15.380 -8.712 25.751 1.00 94.56 174 GLN A N 1
ATOM 1394 C CA . GLN A 1 174 ? -16.391 -8.316 26.737 1.00 94.56 174 GLN A CA 1
ATOM 1395 C C . GLN A 1 174 ? -17.708 -7.894 26.066 1.00 94.56 174 GLN A C 1
ATOM 1397 O O . GLN A 1 174 ? -17.696 -7.397 24.941 1.00 94.56 174 GLN A O 1
ATOM 1402 N N . GLU A 1 175 ? -18.829 -8.105 26.758 1.00 94.56 175 GLU A N 1
ATOM 1403 C CA . GLU A 1 175 ? -20.174 -7.788 26.250 1.00 94.56 175 GLU A CA 1
ATOM 1404 C C . GLU A 1 175 ? -20.632 -6.367 26.608 1.00 94.56 175 GLU A C 1
ATOM 1406 O O . GLU A 1 175 ? -21.482 -5.805 25.923 1.00 94.56 175 GLU A O 1
ATOM 1411 N N . GLU A 1 176 ? -20.080 -5.788 27.676 1.00 93.31 176 GLU A N 1
ATOM 1412 C CA . GLU A 1 176 ? -20.452 -4.454 28.146 1.00 93.31 176 GLU A CA 1
ATOM 1413 C C . GLU A 1 176 ? -19.743 -3.348 27.351 1.00 93.31 176 GLU A C 1
ATOM 1415 O O . GLU A 1 176 ? -18.575 -3.470 26.964 1.00 93.31 176 GLU A O 1
ATOM 1420 N N . GLU A 1 177 ? -20.459 -2.243 27.134 1.00 92.38 177 GLU A N 1
ATOM 1421 C CA . GLU A 1 177 ? -19.914 -1.036 26.512 1.00 92.38 177 GLU A CA 1
ATOM 1422 C C . GLU A 1 177 ? -18.857 -0.386 27.412 1.00 92.38 177 GLU A C 1
ATOM 1424 O O . GLU A 1 177 ? -19.006 -0.304 28.629 1.00 92.38 177 GLU A O 1
ATOM 1429 N N . ILE A 1 178 ? -17.789 0.131 26.804 1.00 95.00 178 ILE A N 1
ATOM 1430 C CA . ILE A 1 178 ? -16.630 0.669 27.545 1.00 95.00 178 ILE A CA 1
ATOM 1431 C C . ILE A 1 178 ? -16.744 2.143 27.918 1.00 95.00 178 ILE A C 1
ATOM 1433 O O . ILE A 1 178 ? -15.876 2.698 28.596 1.00 95.00 178 ILE A O 1
ATOM 1437 N N . TYR A 1 179 ? -17.789 2.798 27.433 1.00 93.75 179 TYR A N 1
ATOM 1438 C CA . TYR A 1 179 ? -18.015 4.220 27.596 1.00 93.75 179 TYR A CA 1
ATOM 1439 C C . TYR A 1 179 ? -19.503 4.486 27.788 1.00 93.75 179 TYR A C 1
ATOM 1441 O O . TYR A 1 179 ? -20.361 3.694 27.396 1.00 93.75 179 TYR A O 1
ATOM 1449 N N . ASN A 1 180 ? -19.823 5.627 28.385 1.00 95.12 180 ASN A N 1
ATOM 1450 C CA . ASN A 1 180 ? -21.204 6.033 28.572 1.00 95.12 180 ASN A CA 1
ATOM 1451 C C . ASN A 1 180 ? -21.670 6.895 27.386 1.00 95.12 180 ASN A C 1
ATOM 1453 O O . ASN A 1 180 ? -21.267 8.049 27.213 1.00 95.12 180 ASN A O 1
ATOM 1457 N N . ILE A 1 181 ? -22.538 6.323 26.548 1.00 93.75 181 ILE A N 1
ATOM 1458 C CA . ILE A 1 181 ? -23.098 7.016 25.380 1.00 93.75 181 ILE A CA 1
ATOM 1459 C C . ILE A 1 181 ? -24.051 8.158 25.763 1.00 93.75 181 ILE A C 1
ATOM 1461 O O . ILE A 1 181 ? -24.153 9.132 25.025 1.00 93.75 181 ILE A O 1
ATOM 1465 N N . VAL A 1 182 ? -24.718 8.083 26.918 1.00 95.00 182 VAL A N 1
ATOM 1466 C CA . VAL A 1 182 ? -25.636 9.138 27.375 1.00 95.00 182 VAL A CA 1
ATOM 1467 C C . VAL A 1 182 ? -24.845 10.380 27.770 1.0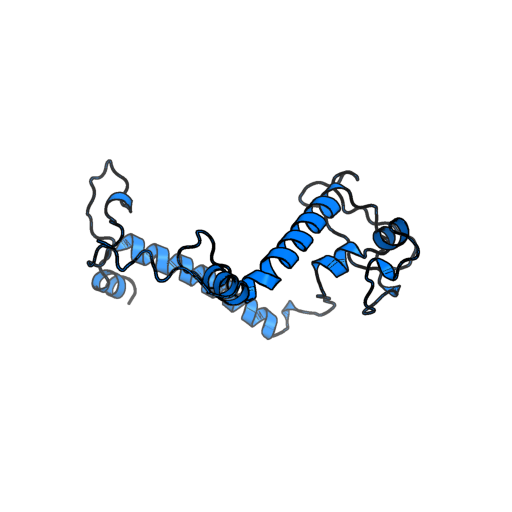0 95.00 182 VAL A C 1
ATOM 1469 O O . VAL A 1 182 ? -25.123 11.460 27.267 1.00 95.00 182 VAL A O 1
ATOM 1472 N N . THR A 1 183 ? -23.783 10.228 28.568 1.00 91.19 183 THR A N 1
ATOM 1473 C CA . THR A 1 183 ? -22.917 11.366 28.935 1.00 91.19 183 THR A CA 1
ATOM 1474 C C . THR A 1 183 ? -22.192 11.949 27.727 1.00 91.19 183 THR A C 1
ATOM 1476 O O . THR A 1 183 ? -21.995 13.155 27.645 1.00 91.19 183 THR A O 1
ATOM 1479 N N . THR A 1 184 ? -21.824 11.095 26.772 1.00 90.69 184 THR A N 1
ATOM 1480 C CA . THR A 1 184 ? -21.275 11.491 25.471 1.00 90.69 184 THR A CA 1
ATOM 1481 C C . THR A 1 184 ? -22.252 12.374 24.697 1.00 90.69 184 THR A C 1
ATOM 1483 O O . THR A 1 184 ? -21.876 13.441 24.215 1.00 90.69 184 THR A O 1
ATOM 1486 N N . HIS A 1 185 ? -23.500 11.923 24.574 1.00 93.88 185 HIS A N 1
ATOM 1487 C CA . HIS A 1 185 ? -24.546 12.643 23.862 1.00 93.88 185 HIS A CA 1
ATOM 1488 C C . HIS A 1 185 ? -24.859 13.979 24.545 1.00 93.88 185 HIS A C 1
ATOM 1490 O O . HIS A 1 185 ? -24.912 14.999 23.868 1.00 93.88 185 HIS A O 1
ATOM 1496 N N . ASP A 1 186 ? -24.979 13.990 25.873 1.00 92.88 186 ASP A N 1
ATOM 1497 C CA . ASP A 1 186 ? -25.258 15.199 26.658 1.00 92.88 186 ASP A CA 1
ATOM 1498 C C . ASP A 1 186 ? -24.097 16.204 26.654 1.00 92.88 186 ASP A C 1
ATOM 1500 O O . ASP A 1 186 ? -24.311 17.400 26.816 1.00 92.88 186 ASP A O 1
ATOM 1504 N N . TYR A 1 187 ? -22.855 15.740 26.488 1.00 91.75 187 TYR A N 1
ATOM 1505 C CA . TYR A 1 187 ? -21.694 16.621 26.357 1.00 91.75 187 TYR A CA 1
ATOM 1506 C C . TYR A 1 187 ? -21.631 17.309 24.985 1.00 91.75 187 TYR A C 1
ATOM 1508 O O . TYR A 1 187 ? -21.123 18.425 24.879 1.00 91.75 187 TYR A O 1
ATOM 1516 N N . PHE A 1 188 ? -22.097 16.631 23.933 1.00 89.44 188 PHE A N 1
ATOM 1517 C CA . PHE A 1 188 ? -21.994 17.111 22.555 1.00 89.44 188 PHE A CA 1
ATOM 1518 C C . PHE A 1 188 ? -23.239 17.869 22.058 1.00 89.44 188 PHE A C 1
ATOM 1520 O O . PHE A 1 188 ? -23.094 18.739 21.197 1.00 89.44 188 PHE A O 1
ATOM 1527 N N . GLY A 1 189 ? -24.434 17.505 22.540 1.00 85.31 189 GLY A N 1
ATOM 1528 C CA . GLY A 1 189 ? -25.728 18.096 22.160 1.00 85.31 189 GLY A CA 1
ATOM 1529 C C . GLY A 1 189 ? -26.028 19.423 22.843 1.00 85.31 189 GLY A C 1
ATOM 1530 O O . GLY A 1 189 ? -26.662 20.270 22.173 1.00 85.31 189 GLY A O 1
#

Foldseek 3Di:
DPPVVPPPPDDDPVNVVQCVQCDPPDPDHQHPVNVVCVVLVVVLVVLQVCCQAPQDFADAEPPPDTDDAHVVVVDDPVRHDQHAFHCVCPPPQLDPVNDPDPNRCSRRSVSCCSRPVDDDDDDPLVPPPVSVVVVCVVVVVVVVVVLVVVLQVVFFDQQDDPVDDSCVSDDPPDPDDGGDVVVSVVVVD